Protein AF-A0A378FYF8-F1 (afdb_monomer)

Sequence (206 aa):
MVNDNDLRNDLAWLSDRGVIHLSLSTWPLSQEEIARALKKAKPSYSSEQVVLARINQRLSALKADFRVTGYTSTDQPGTPQGFGQTQPADNSLGLAFNNSGEWWDVHLQGNVEGGDGSATARASTLTAPTCGEFWNQWLSFGQVPQWWGPGYEGSLIRGDAMRPMTGFLMQRAEQAAPETWWLRWVGHAVPDLRQPNESVHRCATY

Mean predicted aligned error: 10.77 Å

Structure (mmCIF, N/CA/C/O backbone):
data_AF-A0A378FYF8-F1
#
_entry.id   AF-A0A378FYF8-F1
#
loop_
_atom_site.group_PDB
_atom_site.id
_atom_site.type_symbol
_atom_site.label_atom_id
_atom_site.label_alt_id
_atom_site.label_comp_id
_atom_site.label_asym_id
_atom_site.label_entity_id
_atom_site.label_seq_id
_atom_site.pdbx_PDB_ins_code
_atom_site.Cartn_x
_atom_site.Cartn_y
_atom_site.Cartn_z
_atom_site.occupancy
_atom_site.B_iso_or_equiv
_atom_site.auth_seq_id
_atom_site.auth_comp_id
_atom_site.auth_asym_id
_atom_site.auth_atom_id
_atom_site.pdbx_PDB_model_num
ATOM 1 N N . MET A 1 1 ? -1.912 2.457 1.574 1.00 63.69 1 MET A N 1
ATOM 2 C CA . MET A 1 1 ? -1.015 1.620 0.803 1.00 63.69 1 MET A CA 1
ATOM 3 C C . MET A 1 1 ? -1.559 1.375 -0.586 1.00 63.69 1 MET A C 1
ATOM 5 O O . MET A 1 1 ? -2.763 1.158 -0.725 1.00 63.69 1 MET A O 1
ATOM 9 N N . VAL A 1 2 ? -0.678 1.468 -1.575 1.00 73.56 2 VAL A N 1
ATOM 10 C CA . VAL A 1 2 ? -0.831 1.054 -2.961 1.00 73.56 2 VAL A CA 1
ATOM 11 C C . VAL A 1 2 ? -0.949 -0.465 -3.035 1.00 73.56 2 VAL A C 1
ATOM 13 O O . VAL A 1 2 ? -0.923 -1.180 -2.028 1.00 73.56 2 VAL A O 1
ATOM 16 N N . ASN A 1 3 ? -1.138 -0.950 -4.251 1.00 77.44 3 ASN A N 1
ATOM 17 C CA . ASN A 1 3 ? -1.489 -2.328 -4.514 1.00 77.44 3 ASN A CA 1
ATOM 18 C C . ASN A 1 3 ? -0.316 -3.279 -4.221 1.00 77.44 3 ASN A C 1
ATOM 20 O O . ASN A 1 3 ? 0.588 -3.430 -5.036 1.00 77.44 3 ASN A O 1
ATOM 24 N N . ASP A 1 4 ? -0.349 -3.949 -3.066 1.00 81.81 4 ASP A N 1
ATOM 25 C CA . ASP A 1 4 ? 0.586 -5.021 -2.703 1.00 81.81 4 ASP A CA 1
ATOM 26 C C . ASP A 1 4 ? -0.171 -6.351 -2.594 1.00 81.81 4 ASP A C 1
ATOM 28 O O . ASP A 1 4 ? -1.075 -6.513 -1.768 1.00 81.81 4 ASP A O 1
ATOM 32 N N . ASN A 1 5 ? 0.174 -7.297 -3.468 1.00 85.25 5 ASN A N 1
ATOM 33 C CA . ASN A 1 5 ? -0.516 -8.580 -3.575 1.00 85.25 5 ASN A CA 1
ATOM 34 C C . ASN A 1 5 ? -0.387 -9.430 -2.304 1.00 85.25 5 ASN A C 1
ATOM 36 O O . ASN A 1 5 ? -1.374 -10.005 -1.849 1.00 85.25 5 ASN A O 1
ATOM 40 N N . ASP A 1 6 ? 0.809 -9.489 -1.716 1.00 86.12 6 ASP A N 1
ATOM 41 C CA . ASP A 1 6 ? 1.067 -10.295 -0.519 1.00 86.12 6 ASP A CA 1
ATOM 42 C C . ASP A 1 6 ? 0.252 -9.765 0.665 1.00 86.12 6 ASP A C 1
ATOM 44 O O . ASP A 1 6 ? -0.478 -10.517 1.314 1.00 86.12 6 ASP A O 1
ATOM 48 N N . LEU A 1 7 ? 0.295 -8.446 0.882 1.00 86.12 7 LEU A N 1
ATOM 49 C CA . LEU A 1 7 ? -0.476 -7.773 1.920 1.00 86.12 7 LEU A CA 1
ATOM 50 C C . LEU A 1 7 ? -1.982 -7.971 1.718 1.00 86.12 7 LEU A C 1
ATOM 52 O O . LEU A 1 7 ? -2.695 -8.259 2.680 1.00 86.12 7 LEU A O 1
ATOM 56 N N . ARG A 1 8 ? -2.480 -7.836 0.482 1.00 85.56 8 ARG A N 1
ATOM 57 C CA . ARG A 1 8 ? -3.899 -8.052 0.174 1.00 85.56 8 ARG A CA 1
ATOM 58 C C . ARG A 1 8 ? -4.331 -9.478 0.502 1.00 85.56 8 ARG A C 1
ATOM 60 O O . ARG A 1 8 ? -5.388 -9.647 1.104 1.00 85.56 8 ARG A O 1
ATOM 67 N N . ASN A 1 9 ? -3.536 -10.476 0.125 1.00 87.81 9 ASN A N 1
ATOM 68 C CA . ASN A 1 9 ? -3.858 -11.883 0.351 1.00 87.81 9 ASN A CA 1
ATOM 69 C C . ASN A 1 9 ? -3.849 -12.237 1.842 1.00 87.81 9 ASN A C 1
ATOM 71 O O . ASN A 1 9 ? -4.779 -12.887 2.317 1.00 87.81 9 ASN A O 1
ATOM 75 N N . ASP A 1 10 ? -2.857 -11.761 2.598 1.00 88.44 10 ASP A N 1
ATOM 76 C CA . ASP A 1 10 ? -2.794 -11.979 4.047 1.00 88.44 10 ASP A CA 1
ATOM 77 C C . ASP A 1 10 ? -3.967 -11.291 4.777 1.00 88.44 10 ASP A C 1
ATOM 79 O O . ASP A 1 10 ? -4.582 -11.877 5.674 1.00 88.44 10 ASP A O 1
ATOM 83 N N . LEU A 1 11 ? -4.330 -10.064 4.375 1.00 86.44 11 LEU A N 1
ATOM 84 C CA . LEU A 1 11 ? -5.494 -9.360 4.924 1.00 86.44 11 LEU A CA 1
ATOM 85 C C . LEU A 1 11 ? -6.809 -10.058 4.558 1.00 86.44 11 LEU A C 1
ATOM 87 O O . LEU A 1 11 ? -7.689 -10.169 5.411 1.00 86.44 11 LEU A O 1
ATOM 91 N N . ALA A 1 12 ? -6.951 -10.539 3.320 1.00 86.56 12 ALA A N 1
ATOM 92 C CA . ALA A 1 12 ? -8.137 -11.270 2.879 1.00 86.56 12 ALA A CA 1
ATOM 93 C C . ALA A 1 12 ? -8.306 -12.559 3.677 1.00 86.56 12 ALA A C 1
ATOM 95 O O . ALA A 1 12 ? -9.380 -12.817 4.208 1.00 86.56 12 ALA A O 1
ATOM 96 N N . TRP A 1 13 ? -7.216 -13.298 3.879 1.00 88.44 13 TRP A N 1
ATOM 97 C CA . TRP A 1 13 ? -7.220 -14.523 4.667 1.00 88.44 13 TRP A CA 1
ATOM 98 C C . TRP A 1 13 ? -7.665 -14.298 6.120 1.00 88.44 13 TRP A C 1
ATOM 100 O O . TRP A 1 13 ? -8.410 -15.110 6.672 1.00 88.44 13 TRP A O 1
ATOM 110 N N . LEU A 1 14 ? -7.249 -13.190 6.749 1.00 85.94 14 LEU A N 1
ATOM 111 C CA . LEU A 1 14 ? -7.715 -12.826 8.093 1.00 85.94 14 LEU A CA 1
ATOM 112 C C . LEU A 1 14 ? -9.171 -12.339 8.104 1.00 85.94 14 LEU A C 1
ATOM 114 O O . LEU A 1 14 ? -9.894 -12.613 9.065 1.00 85.94 14 LEU A O 1
ATOM 118 N N . SER A 1 15 ? -9.593 -11.617 7.064 1.00 85.56 15 SER A N 1
ATOM 119 C CA . SER A 1 15 ? -10.957 -11.091 6.934 1.00 85.56 15 SER A CA 1
ATOM 120 C C . SER A 1 15 ? -11.973 -12.217 6.731 1.00 85.56 15 SER A C 1
ATOM 122 O O . SER A 1 15 ? -12.970 -12.291 7.448 1.00 85.56 15 SER A O 1
ATOM 124 N N . ASP A 1 16 ? -11.666 -13.172 5.849 1.00 85.06 16 ASP A N 1
ATOM 125 C CA . ASP A 1 16 ? -12.518 -14.327 5.539 1.00 85.06 16 ASP A CA 1
ATOM 126 C C . ASP A 1 16 ? -12.712 -15.255 6.747 1.00 85.06 16 ASP A C 1
ATOM 128 O O . ASP A 1 16 ? -13.741 -15.917 6.885 1.00 85.06 16 ASP A O 1
ATOM 132 N N . ARG A 1 17 ? -11.739 -15.282 7.664 1.00 82.19 17 ARG A N 1
ATOM 133 C CA . ARG A 1 17 ? -11.817 -16.023 8.933 1.00 82.19 17 ARG A CA 1
ATOM 134 C C . ARG A 1 17 ? -12.522 -15.257 10.052 1.00 82.19 17 ARG A C 1
ATOM 136 O O . ARG A 1 17 ? -12.667 -15.790 11.150 1.00 82.19 17 ARG A O 1
ATOM 143 N N . GLY A 1 18 ? -12.937 -14.016 9.803 1.00 80.69 18 GLY A N 1
ATOM 144 C CA . GLY A 1 18 ? -13.568 -13.152 10.800 1.00 80.69 18 GLY A CA 1
ATOM 145 C C . GLY A 1 18 ? -12.619 -12.684 11.905 1.00 80.69 18 GLY A C 1
ATOM 146 O O . GLY A 1 18 ? -13.079 -12.217 12.945 1.00 80.69 18 GLY A O 1
ATOM 147 N N . VAL A 1 19 ? -11.301 -12.805 11.705 1.00 80.00 19 VAL A N 1
ATOM 148 C CA . VAL A 1 19 ? -10.295 -12.325 12.667 1.00 80.00 19 VAL A CA 1
ATOM 149 C C . VAL A 1 19 ? -10.215 -10.801 12.622 1.00 80.00 19 VAL A C 1
ATOM 151 O O . VAL A 1 19 ? -10.029 -10.165 13.659 1.00 80.00 19 VAL A O 1
ATOM 154 N N . ILE A 1 20 ? -10.384 -10.217 11.433 1.00 80.94 20 ILE A N 1
ATOM 155 C CA . ILE A 1 20 ? -10.474 -8.772 11.211 1.00 80.94 20 ILE A CA 1
ATOM 156 C C . ILE A 1 20 ? -11.714 -8.439 10.378 1.00 80.94 20 ILE A C 1
ATOM 158 O O . ILE A 1 20 ? -12.199 -9.266 9.615 1.00 80.94 20 ILE A O 1
ATOM 162 N N . HIS A 1 21 ? -12.206 -7.206 10.490 1.00 76.50 21 HIS A N 1
ATOM 163 C CA . HIS A 1 21 ? -13.260 -6.682 9.623 1.00 76.50 21 HIS A CA 1
ATOM 164 C C . HIS A 1 21 ? -12.701 -5.499 8.842 1.00 76.50 21 HIS A C 1
ATOM 166 O O . HIS A 1 21 ? -12.532 -4.418 9.403 1.00 76.50 21 HIS A O 1
ATOM 172 N N . LEU A 1 22 ? -12.376 -5.724 7.569 1.00 76.69 22 LEU A N 1
ATOM 173 C CA . LEU A 1 22 ? -11.774 -4.724 6.692 1.00 76.69 22 LEU A CA 1
ATOM 174 C C . LEU A 1 22 ? -12.299 -4.890 5.263 1.00 76.69 22 LEU A C 1
ATOM 176 O O . LEU A 1 22 ? -12.347 -6.005 4.741 1.00 76.69 22 LEU A O 1
ATOM 180 N N . SER A 1 23 ? -12.666 -3.784 4.616 1.00 72.75 23 SER A N 1
ATOM 181 C CA . SER A 1 23 ? -13.054 -3.800 3.203 1.00 72.75 23 SER A CA 1
ATOM 182 C C . SER A 1 23 ? -11.813 -3.802 2.310 1.00 72.75 23 SER A C 1
ATOM 184 O O . SER A 1 23 ? -11.058 -2.837 2.303 1.00 72.75 23 SER A O 1
ATOM 186 N N . LEU A 1 24 ? -11.605 -4.874 1.542 1.00 78.06 24 LEU A N 1
ATOM 187 C CA . LEU A 1 24 ? -10.455 -5.039 0.634 1.00 78.06 24 LEU A CA 1
ATOM 188 C C . LEU A 1 24 ? -10.800 -4.792 -0.840 1.00 78.06 24 LEU A C 1
ATOM 190 O O . LEU A 1 24 ? -9.982 -5.043 -1.726 1.00 78.06 24 LEU A O 1
ATOM 194 N N . SER A 1 25 ? -12.017 -4.318 -1.111 1.00 74.19 25 SER A N 1
ATOM 195 C CA . SER A 1 25 ? -12.519 -4.070 -2.465 1.00 74.19 25 SER A CA 1
ATOM 196 C C . SER A 1 25 ? -12.086 -2.723 -3.045 1.00 74.19 25 SER A C 1
ATOM 198 O O . SER A 1 25 ? -12.313 -2.479 -4.228 1.00 74.19 25 SER A O 1
ATOM 200 N N . THR A 1 26 ? -11.512 -1.838 -2.227 1.00 72.25 26 THR A N 1
ATOM 201 C CA . THR A 1 26 ? -11.174 -0.469 -2.625 1.00 72.25 26 THR A CA 1
ATOM 202 C C . THR A 1 26 ? -9.747 -0.148 -2.208 1.00 72.25 26 THR A C 1
ATOM 204 O O . THR A 1 26 ? -9.468 0.021 -1.024 1.00 72.25 26 THR A O 1
ATOM 207 N N . TRP A 1 27 ? -8.862 -0.027 -3.193 1.00 78.50 27 TRP A N 1
ATOM 208 C CA . TRP A 1 27 ? -7.489 0.436 -3.012 1.00 78.50 27 TRP A CA 1
ATOM 209 C C . TRP A 1 27 ? -7.305 1.820 -3.648 1.00 78.50 27 TRP A C 1
ATOM 211 O O . TRP A 1 27 ? -7.966 2.124 -4.652 1.00 78.50 27 TRP A O 1
ATOM 221 N N . PRO A 1 28 ? -6.423 2.669 -3.099 1.00 70.69 28 PRO A N 1
ATOM 222 C CA . PRO A 1 28 ? -5.473 2.392 -2.020 1.00 70.69 28 PRO A CA 1
ATOM 223 C C . PRO A 1 28 ? -6.135 2.437 -0.632 1.00 70.69 28 PRO A C 1
ATOM 225 O O . PRO A 1 28 ? -7.112 3.158 -0.420 1.00 70.69 28 PRO A O 1
ATOM 228 N N . LEU A 1 29 ? -5.624 1.628 0.299 1.00 75.62 29 LEU A N 1
ATOM 229 C CA . LEU A 1 29 ? -6.236 1.420 1.616 1.00 75.62 29 LEU A CA 1
ATOM 230 C C . L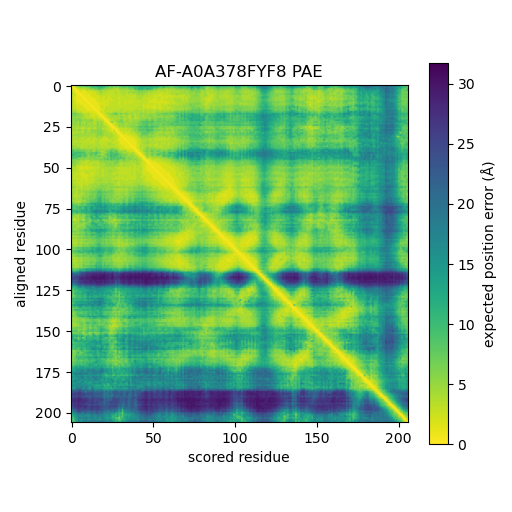EU A 1 29 ? -5.463 2.156 2.722 1.00 75.62 29 LEU A C 1
ATOM 232 O O . LEU A 1 29 ? -4.235 2.074 2.764 1.00 75.62 29 LEU A O 1
ATOM 236 N N . SER A 1 30 ? -6.145 2.893 3.607 1.00 72.19 30 SER A N 1
ATOM 237 C CA . SER A 1 30 ? -5.471 3.690 4.642 1.00 72.19 30 SER A CA 1
ATOM 238 C C . SER A 1 30 ? -4.780 2.809 5.683 1.00 72.19 30 SER A C 1
ATOM 240 O O . SER A 1 30 ? -5.221 1.710 6.030 1.00 72.19 30 SER A O 1
ATOM 242 N N . GLN A 1 31 ? -3.641 3.288 6.169 1.00 71.25 31 GLN A N 1
ATOM 243 C CA . GLN A 1 31 ? -2.792 2.530 7.076 1.00 71.25 31 GLN A CA 1
ATOM 244 C C . GLN A 1 31 ? -3.449 2.340 8.447 1.00 71.25 31 GLN A C 1
ATOM 246 O O . GLN A 1 31 ? -3.315 1.294 9.080 1.00 71.25 31 GLN A O 1
ATOM 251 N N . GLU A 1 32 ? -4.147 3.362 8.918 1.00 68.06 32 GLU A N 1
ATOM 252 C CA . GLU A 1 32 ? -4.809 3.384 10.213 1.00 68.06 32 GLU A CA 1
ATOM 253 C C . GLU A 1 32 ? -5.987 2.432 10.220 1.00 68.06 32 GLU A C 1
ATOM 255 O O . GLU A 1 32 ? -6.233 1.818 11.250 1.00 68.06 32 GLU A O 1
ATOM 260 N N . GLU A 1 33 ? -6.667 2.246 9.088 1.00 72.44 33 GLU A N 1
ATOM 261 C CA . GLU A 1 33 ? -7.731 1.256 8.985 1.00 72.44 33 GLU A CA 1
ATOM 262 C C . GLU A 1 33 ? -7.160 -0.163 9.133 1.00 72.44 33 GLU A C 1
ATOM 264 O O . GLU A 1 33 ? -7.700 -0.967 9.893 1.00 72.44 33 GLU A O 1
ATOM 269 N N . ILE A 1 34 ? -5.989 -0.442 8.541 1.00 78.94 34 ILE A N 1
ATOM 270 C CA . ILE A 1 34 ? -5.266 -1.706 8.768 1.00 78.94 34 ILE A CA 1
ATOM 271 C C . ILE A 1 34 ? -4.852 -1.821 10.232 1.00 78.94 34 ILE A C 1
ATOM 273 O O . ILE A 1 34 ? -5.148 -2.819 10.878 1.00 78.94 34 ILE A O 1
ATOM 277 N N . ALA A 1 35 ? -4.203 -0.802 10.797 1.00 77.75 35 ALA A N 1
ATOM 278 C CA . ALA A 1 35 ? -3.742 -0.835 12.184 1.00 77.75 35 ALA A CA 1
ATOM 279 C C . ALA A 1 35 ? -4.906 -0.979 13.182 1.00 77.75 35 ALA A C 1
ATOM 281 O O . ALA A 1 35 ? -4.789 -1.695 14.174 1.00 77.75 35 ALA A O 1
ATOM 282 N N . ARG A 1 36 ? -6.045 -0.336 12.913 1.00 76.62 36 ARG A N 1
ATOM 283 C CA . ARG A 1 36 ? -7.291 -0.425 13.684 1.00 76.62 36 ARG A CA 1
ATOM 284 C C . ARG A 1 36 ? -7.874 -1.829 13.610 1.00 76.62 36 ARG A C 1
ATOM 286 O O . ARG A 1 36 ? -8.224 -2.386 14.651 1.00 76.62 36 ARG A O 1
ATOM 293 N N . ALA A 1 37 ? -7.949 -2.403 12.412 1.00 78.94 37 ALA A N 1
ATOM 294 C CA . ALA A 1 37 ? -8.418 -3.766 12.200 1.00 78.94 37 ALA A CA 1
ATOM 295 C C . ALA A 1 37 ? -7.503 -4.786 12.902 1.00 78.94 37 ALA A C 1
ATOM 297 O O . ALA A 1 37 ? -7.993 -5.646 13.631 1.00 78.94 37 ALA A O 1
ATOM 298 N N . LEU A 1 38 ? -6.180 -4.626 12.785 1.00 81.00 38 LEU A N 1
ATOM 299 C CA . LEU A 1 38 ? -5.182 -5.473 13.446 1.00 81.00 38 LEU A CA 1
ATOM 300 C C . LEU A 1 38 ? -5.218 -5.346 14.977 1.00 81.00 38 LEU A C 1
ATOM 302 O O . LEU A 1 38 ? -5.100 -6.351 15.667 1.00 81.00 38 LEU A O 1
ATOM 306 N N . LYS A 1 39 ? -5.429 -4.146 15.535 1.00 80.62 39 LYS A N 1
ATOM 307 C CA . LYS A 1 39 ? -5.575 -3.949 16.994 1.00 80.62 39 LYS A CA 1
ATOM 308 C C . LYS A 1 39 ? -6.816 -4.640 17.562 1.00 80.62 39 LYS A C 1
ATOM 310 O O . LYS A 1 39 ? -6.814 -5.040 18.722 1.00 80.62 39 LYS A O 1
ATOM 315 N N . LYS A 1 40 ? -7.884 -4.752 16.767 1.00 77.62 40 LYS A N 1
ATOM 316 C CA . LYS A 1 40 ? -9.125 -5.444 17.148 1.00 77.62 40 LYS A CA 1
ATOM 317 C C . LYS A 1 40 ? -9.082 -6.948 16.855 1.00 77.62 40 LYS A C 1
ATOM 319 O O . LYS A 1 40 ? -10.026 -7.645 17.228 1.00 77.62 40 LYS A O 1
ATOM 324 N N . ALA A 1 41 ? -8.013 -7.439 16.227 1.00 76.38 41 ALA A N 1
ATOM 325 C CA . ALA A 1 41 ? -7.857 -8.844 15.895 1.00 76.38 41 ALA A CA 1
ATOM 326 C C . ALA A 1 41 ? -7.810 -9.708 17.160 1.00 76.38 41 ALA A C 1
ATOM 328 O O . ALA A 1 41 ? -7.056 -9.432 18.095 1.00 76.38 41 ALA A O 1
ATOM 329 N N . LYS A 1 42 ? -8.599 -10.785 17.176 1.00 75.81 42 LYS A N 1
ATOM 330 C CA . LYS A 1 42 ? -8.596 -11.788 18.250 1.00 75.81 42 LYS A CA 1
ATOM 331 C C . LYS A 1 42 ? -8.092 -13.125 17.706 1.00 75.81 42 LYS A C 1
ATOM 333 O O . LYS A 1 42 ? -8.911 -13.986 17.385 1.00 75.81 42 LYS A O 1
ATOM 338 N N . PRO A 1 43 ? -6.766 -13.304 17.569 1.00 76.25 43 PRO A N 1
ATOM 339 C CA . PRO A 1 43 ? -6.219 -14.552 17.063 1.00 76.25 43 PRO A CA 1
ATOM 340 C C . PRO A 1 43 ? -6.479 -15.677 18.069 1.00 76.25 43 PRO A C 1
ATOM 342 O O . PRO A 1 43 ? -6.099 -15.584 19.236 1.00 76.25 43 PRO A O 1
ATOM 345 N N . SER A 1 44 ? -7.123 -16.740 17.603 1.00 79.06 44 SER A N 1
ATOM 346 C CA . SER A 1 44 ? -7.395 -17.957 18.372 1.00 79.06 44 SER A CA 1
ATOM 347 C C . SER A 1 44 ? -6.406 -19.076 18.032 1.00 79.06 44 SER A C 1
ATOM 349 O O . SER A 1 44 ? -6.170 -19.958 18.855 1.00 79.06 44 SER A O 1
ATOM 351 N N . TYR A 1 45 ? -5.787 -19.026 16.847 1.00 84.12 45 TYR A N 1
ATOM 352 C CA . TYR A 1 45 ? -4.867 -20.056 16.356 1.00 84.12 45 TYR A CA 1
ATOM 353 C C . TYR A 1 45 ? -3.451 -19.513 16.117 1.00 84.12 45 TYR A C 1
ATOM 355 O O . TYR A 1 45 ? -3.260 -18.363 15.723 1.00 84.12 45 TYR A O 1
ATOM 363 N N . SER A 1 46 ? -2.435 -20.372 16.262 1.00 84.19 46 SER A N 1
ATOM 364 C CA . SER A 1 46 ? -1.027 -20.024 15.985 1.00 84.19 46 SER A CA 1
ATOM 365 C C . SER A 1 46 ? -0.809 -19.538 14.547 1.00 84.19 46 SER A C 1
ATOM 367 O O . SER A 1 46 ? -0.051 -18.599 14.319 1.00 84.19 46 SER A O 1
ATOM 369 N N . SER A 1 47 ? -1.525 -20.124 13.581 1.00 83.88 47 SER A N 1
ATOM 370 C CA . SER A 1 47 ? -1.485 -19.696 12.175 1.00 83.88 47 SER A CA 1
ATOM 371 C C . SER A 1 47 ? -1.885 -18.227 11.975 1.00 83.88 47 SER A C 1
ATOM 373 O O . SER A 1 47 ? -1.278 -17.540 11.161 1.00 83.88 47 SER A O 1
ATOM 375 N N . GLU A 1 48 ? -2.836 -17.709 12.755 1.00 85.12 48 GLU A N 1
ATOM 376 C CA . GLU A 1 48 ? -3.294 -16.316 12.656 1.00 85.12 48 GLU A CA 1
ATOM 377 C C . GLU A 1 48 ? -2.252 -15.348 13.213 1.00 85.12 48 GLU A C 1
ATOM 379 O O . GLU A 1 48 ? -2.021 -14.289 12.636 1.00 85.12 48 GLU A O 1
ATOM 384 N N . GLN A 1 49 ? -1.559 -15.734 14.288 1.00 84.06 49 GLN A N 1
ATOM 385 C CA . GLN A 1 49 ? -0.466 -14.937 14.851 1.00 84.06 49 GLN A CA 1
ATOM 386 C C . GLN A 1 49 ? 0.699 -14.795 13.865 1.00 84.06 49 GLN A C 1
ATOM 388 O O . GLN A 1 49 ? 1.275 -13.715 13.747 1.00 84.06 49 GLN A O 1
ATOM 393 N N . VAL A 1 50 ? 1.013 -15.859 13.118 1.00 89.00 50 VAL A N 1
ATOM 394 C CA . VAL A 1 50 ? 2.048 -15.824 12.072 1.00 89.00 50 VAL A CA 1
ATOM 395 C C . VAL A 1 50 ? 1.663 -14.860 10.949 1.00 89.00 50 VAL A C 1
ATOM 397 O O . VAL A 1 50 ? 2.497 -14.062 10.524 1.00 89.00 50 VAL A O 1
ATOM 400 N N . VAL A 1 51 ? 0.406 -14.888 10.492 1.00 87.50 51 VAL A N 1
ATOM 401 C CA . VAL A 1 51 ? -0.077 -13.972 9.443 1.00 87.50 51 VAL A CA 1
ATOM 402 C C . VAL A 1 51 ? -0.084 -12.523 9.937 1.00 87.50 51 VAL A C 1
ATOM 404 O O . VAL A 1 51 ? 0.397 -11.636 9.238 1.00 87.50 51 VAL A O 1
ATOM 407 N N . LEU A 1 52 ? -0.522 -12.2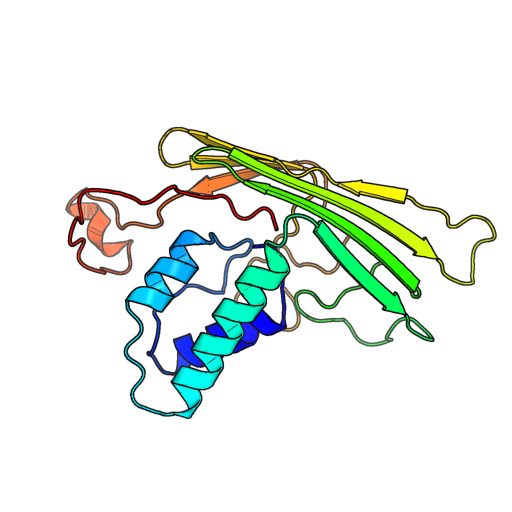68 11.174 1.00 85.69 52 LEU A N 1
ATOM 408 C CA . LEU A 1 52 ? -0.463 -10.932 11.783 1.00 85.69 52 LEU A CA 1
ATOM 409 C C . LEU A 1 52 ? 0.973 -10.393 11.865 1.00 85.69 52 LEU A C 1
ATOM 411 O O . LEU A 1 52 ? 1.224 -9.230 11.543 1.00 85.69 52 LEU A O 1
ATOM 415 N N . ALA A 1 53 ? 1.927 -11.233 12.275 1.00 86.75 53 ALA A N 1
ATOM 416 C CA . ALA A 1 53 ? 3.338 -10.860 12.325 1.00 86.75 53 ALA A CA 1
ATOM 417 C C . ALA A 1 53 ? 3.888 -10.541 10.926 1.00 86.75 53 ALA A C 1
ATOM 419 O O . ALA A 1 53 ? 4.577 -9.535 10.754 1.00 86.75 53 ALA A O 1
ATOM 420 N N . ARG A 1 54 ? 3.530 -11.350 9.920 1.00 87.75 54 ARG A N 1
ATOM 421 C CA . ARG A 1 54 ? 3.911 -11.134 8.519 1.00 87.75 54 ARG A CA 1
ATOM 422 C C . ARG A 1 54 ? 3.360 -9.819 7.975 1.00 87.75 54 ARG A C 1
ATOM 424 O O . ARG A 1 54 ? 4.116 -9.070 7.362 1.00 87.75 54 ARG A O 1
ATOM 431 N N . ILE A 1 55 ? 2.094 -9.505 8.254 1.00 87.62 55 ILE A N 1
ATOM 432 C CA . ILE A 1 55 ? 1.487 -8.227 7.871 1.00 87.62 55 ILE A CA 1
ATOM 433 C C . ILE A 1 55 ? 2.282 -7.081 8.487 1.00 87.62 55 ILE A C 1
ATOM 435 O O . ILE A 1 55 ? 2.753 -6.220 7.756 1.00 87.62 55 ILE A O 1
ATOM 439 N N . ASN A 1 56 ? 2.516 -7.086 9.802 1.00 86.62 56 ASN A N 1
ATOM 440 C CA . ASN A 1 56 ? 3.285 -6.024 10.457 1.00 86.62 56 ASN A CA 1
ATOM 441 C C . ASN A 1 56 ? 4.697 -5.868 9.874 1.00 86.62 56 ASN A C 1
ATOM 443 O O . ASN A 1 56 ? 5.146 -4.747 9.641 1.00 86.62 56 ASN A O 1
ATOM 447 N N . GLN A 1 57 ? 5.382 -6.974 9.583 1.00 87.56 57 GLN A N 1
ATOM 448 C CA . GLN A 1 57 ? 6.694 -6.943 8.943 1.00 87.56 57 GLN A CA 1
ATOM 449 C C . GLN A 1 57 ? 6.625 -6.347 7.529 1.00 87.56 57 GLN A C 1
ATOM 451 O O . GLN A 1 57 ? 7.459 -5.512 7.175 1.00 87.56 57 GLN A O 1
ATOM 456 N N . ARG A 1 58 ? 5.624 -6.735 6.729 1.00 87.25 58 ARG A N 1
ATOM 457 C CA . ARG A 1 58 ? 5.418 -6.206 5.377 1.00 87.25 58 ARG A CA 1
ATOM 458 C C . ARG A 1 58 ? 5.087 -4.720 5.416 1.00 87.25 58 ARG A C 1
ATOM 460 O O . ARG A 1 58 ? 5.691 -3.959 4.674 1.00 87.25 58 ARG A O 1
ATOM 467 N N . LEU A 1 59 ? 4.216 -4.295 6.329 1.00 83.88 59 LEU A N 1
ATOM 468 C CA . LEU A 1 59 ? 3.891 -2.889 6.572 1.00 83.88 59 LEU A CA 1
ATOM 469 C C . LEU A 1 59 ? 5.145 -2.068 6.880 1.00 83.88 59 LEU A C 1
ATOM 471 O O . LEU A 1 59 ? 5.323 -0.997 6.311 1.00 83.88 59 LEU A O 1
ATOM 475 N N . SER A 1 60 ? 6.024 -2.567 7.750 1.00 84.88 60 SER A N 1
ATOM 476 C CA . SER A 1 60 ? 7.289 -1.890 8.051 1.00 84.88 60 SER A CA 1
ATOM 477 C C . SER A 1 60 ? 8.222 -1.831 6.840 1.00 84.88 60 SER A C 1
ATOM 479 O O . SER A 1 60 ? 8.871 -0.812 6.632 1.00 84.88 60 SER A O 1
ATOM 481 N N . ALA A 1 61 ? 8.266 -2.879 6.012 1.00 86.06 61 ALA A N 1
ATOM 482 C CA . ALA A 1 61 ? 9.066 -2.886 4.786 1.00 86.06 61 ALA A CA 1
ATOM 483 C C . ALA A 1 61 ? 8.527 -1.919 3.717 1.00 86.06 61 ALA A C 1
ATOM 485 O O . ALA A 1 61 ? 9.308 -1.256 3.038 1.00 86.06 61 ALA A O 1
ATOM 486 N N . LEU A 1 62 ? 7.200 -1.813 3.580 1.00 82.50 62 LEU A N 1
ATOM 487 C CA . LEU A 1 62 ? 6.550 -0.879 2.656 1.00 82.50 62 LEU A CA 1
ATOM 488 C C . LEU A 1 62 ? 6.784 0.584 3.068 1.00 82.50 62 LEU A C 1
ATOM 490 O O . LEU A 1 62 ? 6.937 1.436 2.199 1.00 82.50 62 LEU A O 1
ATOM 494 N N . LYS A 1 63 ? 6.866 0.852 4.378 1.00 78.38 63 LYS A N 1
ATOM 495 C CA . LYS A 1 63 ? 7.066 2.189 4.963 1.00 78.38 63 LYS A CA 1
ATOM 496 C C . LYS A 1 63 ? 8.512 2.596 5.194 1.00 78.38 63 LYS A C 1
ATOM 498 O O . LYS A 1 63 ? 8.737 3.684 5.711 1.00 78.38 63 LYS A O 1
ATOM 503 N N . ALA A 1 64 ? 9.478 1.730 4.911 1.00 85.56 64 ALA A N 1
ATOM 504 C CA . ALA A 1 64 ? 10.874 2.069 5.141 1.00 85.56 64 ALA A CA 1
ATOM 505 C C . ALA A 1 64 ? 11.199 3.412 4.463 1.00 85.56 64 ALA A C 1
ATOM 507 O O . ALA A 1 64 ? 10.810 3.609 3.311 1.00 85.56 64 ALA A O 1
ATOM 508 N N . ASP A 1 65 ? 11.895 4.315 5.165 1.00 85.81 65 ASP A N 1
ATOM 509 C CA . ASP A 1 65 ? 12.230 5.661 4.660 1.00 85.81 65 ASP A CA 1
ATOM 510 C C . ASP A 1 65 ? 12.912 5.605 3.289 1.00 85.81 65 ASP A C 1
ATOM 512 O O . ASP A 1 65 ? 12.762 6.496 2.456 1.00 85.8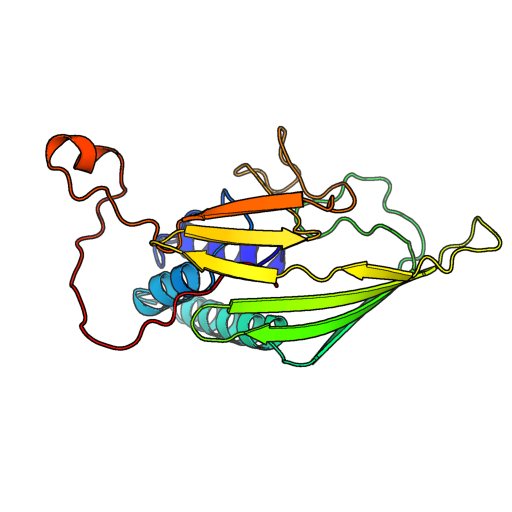1 65 ASP A O 1
ATOM 516 N N . PHE A 1 66 ? 13.643 4.517 3.051 1.00 87.69 66 PHE A N 1
ATOM 517 C CA . PHE A 1 66 ? 14.225 4.175 1.772 1.00 87.69 66 PHE A CA 1
ATOM 518 C C . PHE A 1 66 ? 13.920 2.722 1.420 1.00 87.69 66 PHE A C 1
ATOM 520 O O . PHE A 1 66 ? 14.128 1.810 2.225 1.00 87.69 66 PHE A O 1
ATOM 527 N N . ARG A 1 67 ? 13.471 2.500 0.187 1.00 88.75 67 ARG A N 1
ATOM 528 C CA . ARG A 1 67 ? 13.145 1.183 -0.349 1.00 88.75 67 ARG A CA 1
ATOM 529 C C . ARG A 1 67 ? 13.710 1.030 -1.752 1.00 88.75 67 ARG A C 1
ATOM 531 O O . ARG A 1 67 ? 13.556 1.897 -2.605 1.00 88.75 67 ARG A O 1
ATOM 538 N N . VAL A 1 68 ? 14.310 -0.128 -2.000 1.00 88.12 68 VAL A N 1
ATOM 539 C CA . VAL A 1 68 ? 14.768 -0.539 -3.328 1.00 88.12 68 VAL A CA 1
ATOM 540 C C . VAL A 1 68 ? 13.904 -1.701 -3.790 1.00 88.12 68 VAL A C 1
ATOM 542 O O . VAL A 1 68 ? 13.662 -2.646 -3.041 1.00 88.12 68 VAL A O 1
ATOM 545 N N . THR A 1 69 ? 13.428 -1.621 -5.022 1.00 86.62 69 THR A N 1
ATOM 546 C CA . THR A 1 69 ? 12.642 -2.664 -5.682 1.00 86.62 69 THR A CA 1
ATOM 547 C C . THR A 1 69 ? 13.301 -3.006 -7.003 1.00 86.62 69 THR A C 1
ATOM 549 O O . THR A 1 69 ? 13.812 -2.125 -7.687 1.00 86.62 69 THR A O 1
ATOM 552 N N . GLY A 1 70 ? 13.325 -4.286 -7.347 1.00 87.31 70 GLY A N 1
ATOM 553 C CA . GLY A 1 70 ? 13.881 -4.760 -8.604 1.00 87.31 70 GLY A CA 1
ATOM 554 C C . GLY A 1 70 ? 13.010 -5.870 -9.154 1.00 87.31 70 GLY A C 1
ATOM 555 O O . GLY A 1 70 ? 12.564 -6.737 -8.402 1.00 87.31 70 GLY A O 1
ATOM 556 N N . TYR A 1 71 ? 12.773 -5.828 -10.454 1.00 84.56 71 TYR A N 1
ATOM 557 C CA . TYR A 1 71 ? 12.089 -6.864 -11.201 1.00 84.56 71 TYR A CA 1
ATOM 558 C C . TYR A 1 71 ? 12.918 -7.205 -12.433 1.00 84.56 71 TYR A C 1
ATOM 560 O O . TYR A 1 71 ? 13.479 -6.326 -13.085 1.00 84.56 71 TYR A O 1
ATOM 568 N N . THR A 1 72 ? 13.011 -8.494 -12.727 1.00 84.19 72 THR A N 1
ATOM 569 C CA . THR A 1 72 ? 13.632 -9.003 -13.942 1.00 84.19 72 THR A CA 1
ATOM 570 C C . THR A 1 72 ? 12.825 -10.203 -14.401 1.00 84.19 72 THR A C 1
ATOM 572 O O . THR A 1 72 ? 12.469 -11.071 -13.601 1.00 84.19 72 THR A O 1
ATOM 575 N N . SER A 1 73 ? 12.508 -10.224 -15.683 1.00 80.25 73 SER A N 1
ATOM 576 C CA . SER A 1 73 ? 11.848 -11.320 -16.365 1.00 80.25 73 SER A CA 1
ATOM 577 C C . SER A 1 73 ? 12.557 -11.562 -17.686 1.00 80.25 73 SER A C 1
ATOM 579 O O . SER A 1 73 ? 13.168 -10.660 -18.258 1.00 80.25 73 SER A O 1
ATOM 581 N N . THR A 1 74 ? 12.487 -12.798 -18.169 1.00 80.44 74 THR A N 1
ATOM 582 C CA . THR A 1 74 ? 13.015 -13.155 -19.488 1.00 80.44 74 THR A CA 1
ATOM 583 C C . THR A 1 74 ? 12.123 -12.661 -20.621 1.00 80.44 74 THR A C 1
ATOM 585 O O . THR A 1 74 ? 12.626 -12.434 -21.712 1.00 80.44 74 THR A O 1
ATOM 588 N N . ASP A 1 75 ? 10.816 -12.551 -20.372 1.00 77.88 75 ASP A N 1
ATOM 589 C CA . ASP A 1 75 ? 9.818 -12.075 -21.331 1.00 77.88 75 ASP A CA 1
ATOM 590 C C . ASP A 1 75 ? 8.550 -11.623 -20.586 1.00 77.88 75 ASP A C 1
ATOM 592 O O . ASP A 1 75 ? 8.337 -11.979 -19.414 1.00 77.88 75 ASP A O 1
ATOM 596 N N . GLN A 1 76 ? 7.696 -10.867 -21.268 1.00 73.94 76 GLN A N 1
ATOM 597 C CA . GLN A 1 76 ? 6.429 -10.409 -20.726 1.00 73.94 76 GLN A CA 1
ATOM 598 C C . GLN A 1 76 ? 5.425 -11.580 -20.692 1.00 73.94 76 GLN A C 1
ATOM 600 O O . GLN A 1 76 ? 5.243 -12.277 -21.694 1.00 73.94 76 GLN A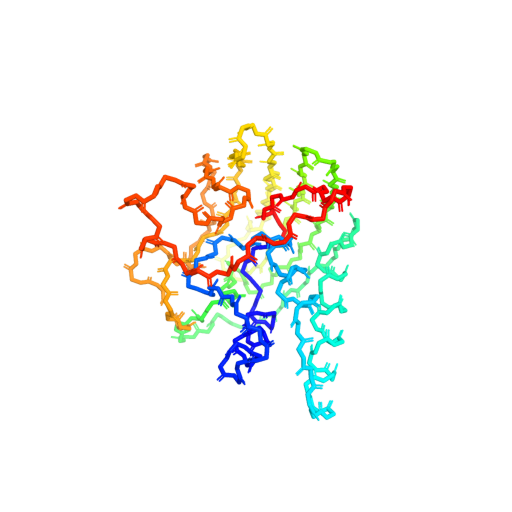 O 1
ATOM 605 N N . PRO A 1 77 ? 4.745 -11.841 -19.559 1.00 74.00 77 PRO A N 1
ATOM 606 C CA . PRO A 1 77 ? 3.802 -12.951 -19.474 1.00 74.00 77 PRO A CA 1
ATOM 607 C C . PRO A 1 77 ? 2.668 -12.829 -20.503 1.00 74.00 77 PRO A C 1
ATOM 609 O O . PRO A 1 77 ? 1.978 -11.814 -20.560 1.00 74.00 77 PRO A O 1
ATOM 612 N N . GLY A 1 78 ? 2.409 -13.896 -21.266 1.00 70.44 78 GLY A N 1
ATOM 613 C CA . GLY A 1 78 ? 1.302 -13.940 -22.234 1.00 70.44 78 GLY A CA 1
ATOM 614 C C . GLY A 1 78 ? -0.098 -13.990 -21.603 1.00 70.44 78 GLY A C 1
ATOM 615 O O . GLY A 1 78 ? -1.098 -13.851 -22.307 1.00 70.44 78 GLY A O 1
ATOM 616 N N . THR A 1 79 ? -0.191 -14.196 -20.286 1.00 80.56 79 THR A N 1
ATOM 617 C CA . THR A 1 79 ? -1.447 -14.161 -19.527 1.00 80.56 79 THR A CA 1
ATOM 618 C C . THR A 1 79 ? -1.621 -12.819 -18.813 1.00 80.56 79 THR A C 1
ATOM 620 O O . THR A 1 79 ? -0.645 -12.317 -18.240 1.00 80.56 79 THR A O 1
ATOM 623 N N . PRO A 1 80 ? -2.852 -12.271 -18.752 1.00 74.19 80 PRO A N 1
ATOM 624 C CA . PRO A 1 80 ? -3.149 -11.085 -17.954 1.00 74.19 80 PRO A CA 1
ATOM 625 C C . PRO A 1 80 ? -2.676 -11.259 -16.507 1.00 74.19 80 PRO A C 1
ATOM 627 O O . PRO A 1 80 ? -2.897 -12.307 -15.901 1.00 74.19 80 PRO A O 1
ATOM 630 N N . GLN A 1 81 ? -2.003 -10.242 -15.974 1.00 80.00 81 GLN A N 1
ATOM 631 C CA . GLN A 1 81 ? -1.506 -10.247 -14.601 1.00 80.00 81 GLN A CA 1
ATOM 632 C C . GLN A 1 81 ? -2.567 -9.711 -13.637 1.00 80.00 81 GLN A C 1
ATOM 634 O O . GLN A 1 81 ? -3.342 -8.818 -13.980 1.00 80.00 81 GLN A O 1
ATOM 639 N N . GLY A 1 82 ? -2.582 -10.265 -12.425 1.00 78.12 82 GLY A N 1
ATOM 640 C CA . GLY A 1 82 ? -3.514 -9.873 -11.373 1.00 78.12 82 GLY A CA 1
ATOM 641 C C . GLY A 1 82 ? -3.123 -8.586 -10.640 1.00 78.12 82 GLY A C 1
ATOM 642 O O . GLY A 1 82 ? -2.203 -7.854 -11.013 1.00 78.12 82 GLY A O 1
ATOM 643 N N . PHE A 1 83 ? -3.837 -8.325 -9.548 1.00 77.75 83 PHE A N 1
ATOM 644 C CA . PHE A 1 83 ? -3.627 -7.182 -8.658 1.00 77.75 83 PHE A CA 1
ATOM 645 C C . PHE A 1 83 ? -2.161 -7.001 -8.222 1.00 77.75 83 PHE A C 1
ATOM 647 O O . PHE A 1 83 ? -1.582 -7.915 -7.637 1.00 77.75 83 PHE A O 1
ATOM 654 N N . GLY A 1 84 ? -1.574 -5.819 -8.457 1.00 77.62 84 GLY A N 1
ATOM 655 C CA . GLY A 1 84 ? -0.212 -5.485 -8.017 1.00 77.62 84 GLY A CA 1
ATOM 656 C C . GLY A 1 84 ? 0.908 -6.290 -8.690 1.00 77.62 84 GLY A C 1
ATOM 657 O O . GLY A 1 84 ? 2.044 -6.250 -8.224 1.00 77.62 84 GLY A O 1
ATOM 658 N N . GLN A 1 85 ? 0.605 -7.053 -9.748 1.00 78.44 85 GLN A N 1
ATOM 659 C CA . GLN A 1 85 ? 1.568 -7.931 -10.433 1.00 78.44 85 GLN A CA 1
ATOM 660 C C . GLN A 1 85 ? 1.909 -7.464 -11.855 1.00 78.44 85 GLN A C 1
ATOM 662 O O . GLN A 1 85 ? 2.823 -8.001 -12.477 1.00 78.44 85 GLN A O 1
ATOM 667 N N . THR A 1 86 ? 1.202 -6.461 -12.383 1.00 76.75 86 THR A N 1
ATOM 668 C CA . THR A 1 86 ? 1.474 -5.944 -13.730 1.00 76.75 86 THR A CA 1
ATOM 669 C C . THR A 1 86 ? 2.748 -5.104 -13.719 1.00 76.75 86 THR A C 1
ATOM 671 O O . THR A 1 86 ? 2.807 -4.074 -13.051 1.00 76.75 86 THR A O 1
ATOM 674 N N . GLN A 1 87 ? 3.762 -5.530 -14.474 1.00 77.00 87 GLN A N 1
ATOM 675 C CA . GLN A 1 87 ? 5.021 -4.801 -14.623 1.00 77.00 87 GLN A CA 1
ATOM 676 C C . GLN A 1 87 ? 5.082 -4.091 -15.982 1.00 77.00 87 GLN A C 1
ATOM 678 O O . GLN A 1 87 ? 4.750 -4.698 -17.006 1.00 77.00 87 GLN A O 1
ATOM 683 N N . PRO A 1 88 ? 5.505 -2.814 -16.023 1.00 71.06 88 PRO A N 1
ATOM 684 C CA . PRO A 1 88 ? 5.539 -2.037 -17.258 1.00 71.06 88 PRO A CA 1
ATOM 685 C C . PRO A 1 88 ? 6.705 -2.406 -18.189 1.00 71.06 88 PRO A C 1
ATOM 687 O O . PRO A 1 88 ? 6.694 -1.968 -19.338 1.00 71.06 88 PRO A O 1
ATOM 690 N N . ALA A 1 89 ? 7.704 -3.153 -17.703 1.00 74.25 89 ALA A N 1
ATOM 691 C CA . ALA A 1 89 ? 8.906 -3.546 -18.438 1.00 74.25 89 ALA A CA 1
ATOM 692 C C . ALA A 1 89 ? 9.468 -4.885 -17.926 1.00 74.25 89 ALA A C 1
ATOM 694 O O . ALA A 1 89 ? 9.248 -5.238 -16.765 1.00 74.25 89 ALA A O 1
ATOM 695 N N . ASP A 1 90 ? 10.236 -5.582 -18.772 1.00 80.25 90 ASP A N 1
ATOM 696 C CA . ASP A 1 90 ? 10.857 -6.877 -18.443 1.00 80.25 90 ASP A CA 1
ATOM 697 C C . ASP A 1 90 ? 11.899 -6.745 -17.337 1.00 80.25 90 ASP A C 1
ATOM 699 O O . ASP A 1 90 ? 11.976 -7.587 -16.446 1.00 80.25 90 ASP A O 1
ATOM 703 N N . ASN A 1 91 ? 12.670 -5.655 -17.356 1.00 80.25 91 ASN A N 1
ATOM 704 C CA . ASN A 1 91 ? 13.564 -5.289 -16.270 1.00 80.25 91 ASN A CA 1
ATOM 705 C C . ASN A 1 91 ? 13.173 -3.920 -15.721 1.00 80.25 91 ASN A C 1
ATOM 707 O O . ASN A 1 91 ? 13.085 -2.937 -16.460 1.00 80.25 91 ASN A O 1
ATOM 711 N N . SER A 1 92 ? 12.975 -3.832 -14.410 1.00 81.38 92 SER A N 1
ATOM 712 C CA . SER A 1 92 ? 12.727 -2.568 -13.726 1.00 81.38 92 SER A CA 1
ATOM 713 C C . SER A 1 92 ? 13.526 -2.488 -12.430 1.00 81.38 92 SER A C 1
ATOM 715 O O . SER A 1 92 ? 13.692 -3.465 -11.701 1.00 81.38 92 SER A O 1
ATOM 717 N N . LEU A 1 93 ? 14.058 -1.305 -12.149 1.00 84.44 93 LEU A N 1
ATOM 718 C CA . LEU A 1 93 ? 14.726 -0.981 -10.900 1.00 84.44 93 LEU A CA 1
ATOM 719 C C . LEU A 1 93 ? 14.097 0.291 -10.343 1.00 84.44 93 LEU A C 1
ATOM 721 O O . LEU A 1 93 ? 14.225 1.361 -10.931 1.00 84.44 93 LEU A O 1
ATOM 725 N N . GLY A 1 94 ? 13.412 0.166 -9.215 1.00 85.75 94 GLY A N 1
ATOM 726 C CA . GLY A 1 94 ? 12.736 1.257 -8.530 1.00 85.75 94 GLY A CA 1
ATOM 727 C C . GLY A 1 94 ? 13.438 1.642 -7.238 1.00 85.75 94 GLY A C 1
ATOM 728 O O . GLY A 1 94 ? 13.766 0.781 -6.420 1.00 85.75 94 GLY A O 1
ATOM 729 N N . LEU A 1 95 ? 13.623 2.939 -7.028 1.00 88.25 95 LEU A N 1
ATOM 730 C CA . LEU A 1 95 ? 14.044 3.534 -5.767 1.00 88.25 95 LEU A CA 1
ATOM 731 C C . LEU A 1 95 ? 12.887 4.352 -5.217 1.00 88.25 95 LEU A C 1
ATOM 733 O O . LEU A 1 95 ? 12.393 5.242 -5.900 1.00 88.25 95 LEU A O 1
ATOM 737 N N . ALA A 1 96 ? 12.471 4.069 -3.992 1.00 86.94 96 ALA A N 1
ATOM 738 C CA . ALA A 1 96 ? 11.425 4.804 -3.308 1.00 86.94 96 ALA A CA 1
ATOM 739 C C . ALA A 1 96 ? 11.957 5.424 -2.016 1.00 86.94 96 ALA A C 1
ATOM 741 O O . ALA A 1 96 ? 12.686 4.787 -1.256 1.00 86.94 96 ALA A O 1
ATOM 742 N N . PHE A 1 97 ? 11.565 6.666 -1.774 1.00 87.88 97 PHE A N 1
ATOM 743 C CA . PHE A 1 97 ? 11.761 7.388 -0.533 1.00 87.88 97 PHE A CA 1
ATOM 744 C C . PHE A 1 97 ? 10.402 7.719 0.057 1.00 87.88 97 PHE A C 1
ATOM 746 O O . PHE A 1 97 ? 9.539 8.283 -0.618 1.00 87.88 97 PHE A O 1
ATOM 753 N N . ASN A 1 98 ? 10.229 7.372 1.321 1.00 84.94 98 ASN A N 1
ATOM 754 C CA . ASN A 1 98 ? 8.990 7.566 2.049 1.00 84.94 98 ASN A CA 1
ATOM 755 C C . ASN A 1 98 ? 9.205 8.600 3.137 1.00 84.94 98 ASN A C 1
ATOM 757 O O . ASN A 1 98 ? 10.196 8.550 3.865 1.00 84.94 98 ASN A O 1
ATOM 761 N N . ASN A 1 99 ? 8.267 9.529 3.268 1.00 82.62 99 ASN A N 1
ATOM 762 C CA . ASN A 1 99 ? 8.206 10.389 4.430 1.00 82.62 99 ASN A CA 1
ATOM 763 C C . ASN A 1 99 ? 6.750 10.698 4.778 1.00 82.62 99 ASN A C 1
ATOM 765 O O . ASN A 1 99 ? 6.017 11.247 3.960 1.00 82.62 99 ASN A O 1
ATOM 769 N N . SER A 1 100 ? 6.340 10.355 5.997 1.00 76.44 100 SER A N 1
ATOM 770 C CA . SER A 1 100 ? 5.012 10.676 6.529 1.00 76.44 100 SER A CA 1
ATOM 771 C C . SER A 1 100 ? 5.130 11.534 7.775 1.00 76.44 100 SER A C 1
ATOM 773 O O . SER A 1 100 ? 5.900 11.201 8.679 1.00 76.44 100 SER A O 1
ATOM 775 N N . GLY A 1 101 ? 4.281 12.550 7.872 1.00 71.38 101 GLY A N 1
ATOM 776 C CA . GLY A 1 101 ? 4.004 13.282 9.100 1.00 71.38 101 GLY A CA 1
ATOM 777 C C . GLY A 1 101 ? 2.604 13.007 9.646 1.00 71.38 101 GLY A C 1
ATOM 778 O O . GLY A 1 101 ? 1.955 12.022 9.298 1.00 71.38 101 GLY A O 1
ATOM 779 N N . GLU A 1 102 ? 2.147 13.900 10.527 1.00 70.38 102 GLU A N 1
ATOM 780 C CA . GLU A 1 102 ? 0.840 13.782 11.184 1.00 70.38 102 GLU A CA 1
ATOM 781 C C . GLU A 1 102 ? -0.348 14.067 10.258 1.00 70.38 102 GLU A C 1
ATOM 783 O O . GLU A 1 102 ? -1.389 13.437 10.367 1.00 70.38 102 GLU A O 1
ATOM 788 N N . TRP A 1 103 ? -0.176 15.011 9.340 1.00 69.44 103 TRP A N 1
ATOM 789 C CA . TRP A 1 103 ? -1.222 15.497 8.437 1.00 69.44 103 TRP A CA 1
ATOM 790 C C . TRP A 1 103 ? -0.796 15.426 6.969 1.00 69.44 103 TRP A C 1
ATOM 792 O O . TRP A 1 103 ? -1.518 15.891 6.087 1.00 69.44 103 TRP A O 1
ATOM 802 N N . TRP A 1 104 ? 0.394 14.884 6.702 1.00 76.56 104 TRP A N 1
ATOM 803 C CA . TRP A 1 104 ? 0.981 14.838 5.374 1.00 76.56 104 TRP A CA 1
ATOM 804 C C . TRP A 1 104 ? 1.662 13.508 5.110 1.00 76.56 104 TRP A C 1
ATOM 806 O O . TRP A 1 104 ? 2.189 12.861 6.015 1.00 76.56 104 TRP A O 1
ATOM 816 N N . ASP A 1 105 ? 1.670 13.124 3.845 1.00 78.88 105 ASP A N 1
ATOM 817 C CA . ASP A 1 105 ? 2.346 11.926 3.386 1.00 78.88 105 ASP A CA 1
ATOM 818 C C . ASP A 1 105 ? 3.001 12.194 2.026 1.00 78.88 105 ASP A C 1
ATOM 820 O O . ASP A 1 105 ? 2.362 12.754 1.139 1.00 78.88 105 ASP A O 1
ATOM 824 N N . VAL A 1 106 ? 4.282 11.862 1.874 1.00 81.56 106 VAL A N 1
ATOM 825 C CA . VAL A 1 106 ? 5.050 11.986 0.636 1.00 81.56 106 VAL A CA 1
ATOM 826 C C . VAL A 1 106 ? 5.703 10.645 0.323 1.00 81.56 106 VAL A C 1
ATOM 828 O O . VAL A 1 106 ? 6.550 10.146 1.065 1.00 81.56 106 VAL A O 1
ATOM 831 N N . HIS A 1 107 ? 5.366 10.106 -0.842 1.00 84.00 107 HIS A N 1
ATOM 832 C CA . HIS A 1 107 ? 6.048 8.970 -1.440 1.00 84.00 107 HIS A CA 1
ATOM 833 C C . HIS A 1 107 ? 6.741 9.445 -2.713 1.00 84.00 107 HIS A C 1
ATOM 835 O O . HIS A 1 107 ? 6.095 9.949 -3.625 1.00 84.00 107 HIS A O 1
ATOM 841 N N . LEU A 1 108 ? 8.062 9.322 -2.777 1.00 84.25 108 LEU A N 1
ATOM 842 C CA . LEU A 1 108 ? 8.856 9.665 -3.950 1.00 84.25 108 LEU A CA 1
ATOM 843 C C . LEU A 1 108 ? 9.437 8.381 -4.531 1.00 84.25 108 LEU A C 1
ATOM 845 O O . LEU A 1 108 ? 10.349 7.810 -3.948 1.00 84.25 108 LEU A O 1
ATOM 849 N N . GLN A 1 109 ? 8.963 7.950 -5.691 1.00 83.56 109 GLN A N 1
ATOM 850 C CA . GLN A 1 109 ? 9.451 6.758 -6.375 1.00 83.56 109 GLN A CA 1
ATOM 851 C C . GLN A 1 109 ? 10.040 7.121 -7.738 1.00 83.56 109 GLN A C 1
ATOM 853 O O . GLN A 1 109 ? 9.403 7.775 -8.557 1.00 83.56 109 GLN A O 1
ATOM 858 N N . GLY A 1 110 ? 11.273 6.689 -7.979 1.00 85.06 110 GLY A N 1
ATOM 859 C CA . GLY A 1 110 ? 11.962 6.767 -9.258 1.00 85.06 110 GLY A CA 1
ATOM 860 C C . GLY A 1 110 ? 12.204 5.369 -9.809 1.00 85.06 110 GLY A C 1
ATOM 861 O O . GLY A 1 110 ? 12.906 4.583 -9.180 1.00 85.06 110 GLY A O 1
ATOM 862 N N . ASN A 1 111 ? 11.664 5.068 -10.985 1.00 83.75 111 ASN A N 1
ATOM 863 C CA . ASN A 1 111 ? 11.836 3.782 -11.656 1.00 83.75 111 ASN A CA 1
ATOM 864 C C . ASN A 1 111 ? 12.707 3.939 -12.903 1.00 83.75 111 ASN A C 1
ATOM 866 O O . ASN A 1 111 ? 12.508 4.860 -13.694 1.00 83.75 111 ASN A O 1
ATOM 870 N N . VAL A 1 112 ? 13.657 3.024 -13.075 1.00 81.75 112 VAL A N 1
ATOM 871 C CA . VAL A 1 112 ? 14.478 2.851 -14.272 1.00 81.75 112 VAL A CA 1
ATOM 872 C C . VAL A 1 112 ? 14.059 1.543 -14.925 1.00 81.75 112 VAL A C 1
ATOM 874 O O . VAL A 1 112 ? 14.158 0.481 -14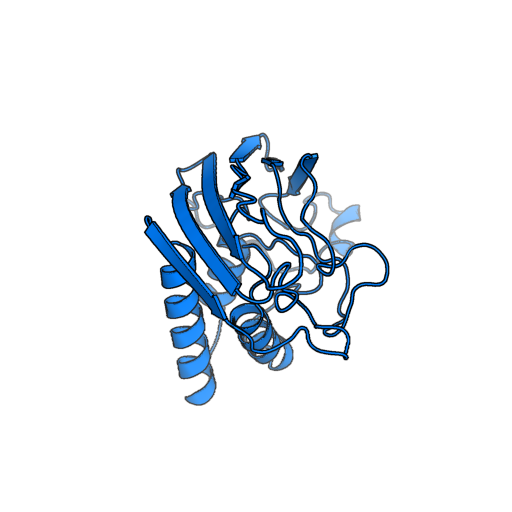.319 1.00 81.75 112 VAL A O 1
ATOM 877 N N . GLU A 1 113 ? 13.578 1.626 -16.155 1.00 80.69 113 GLU A N 1
ATOM 878 C CA . GLU A 1 113 ? 13.067 0.486 -16.919 1.00 80.69 113 GLU A CA 1
ATOM 879 C C . GLU A 1 113 ? 14.047 0.118 -18.042 1.00 80.69 113 GLU A C 1
ATOM 881 O O . GLU A 1 113 ? 14.700 1.002 -18.598 1.00 80.69 113 GLU A O 1
ATOM 886 N N . GLY A 1 114 ? 14.147 -1.169 -18.384 1.00 69.75 114 GLY A N 1
ATOM 887 C CA . GLY A 1 114 ? 14.948 -1.677 -19.498 1.00 69.75 114 GLY A CA 1
ATOM 888 C C . GLY A 1 114 ? 14.330 -2.931 -20.126 1.00 69.75 114 GLY A C 1
ATOM 889 O O . GLY A 1 114 ? 13.885 -3.829 -19.417 1.00 69.75 114 GLY A O 1
ATOM 890 N N . GLY A 1 115 ? 14.315 -3.002 -21.457 1.00 63.16 115 GLY A N 1
ATOM 891 C CA . GLY A 1 115 ? 13.778 -4.138 -22.213 1.00 63.16 115 GLY A CA 1
ATOM 892 C C . GLY A 1 115 ? 14.3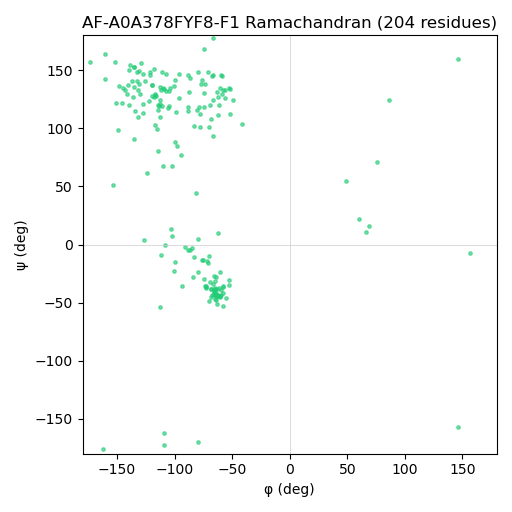13 -4.159 -23.645 1.00 63.16 115 GLY A C 1
ATOM 893 O O . GLY A 1 115 ? 14.519 -3.099 -24.247 1.00 63.16 115 GLY A O 1
ATOM 894 N N . ASP A 1 116 ? 14.578 -5.359 -24.165 1.00 53.56 116 ASP A N 1
ATOM 895 C CA . ASP A 1 116 ? 15.110 -5.564 -25.514 1.00 53.56 116 ASP A CA 1
ATOM 896 C C . ASP A 1 116 ? 13.992 -5.403 -26.551 1.00 53.56 116 ASP A C 1
ATOM 898 O O . ASP A 1 116 ? 13.057 -6.191 -26.636 1.00 53.56 116 ASP A O 1
ATOM 902 N N . GLY A 1 117 ? 14.097 -4.344 -27.354 1.00 50.16 117 GLY A N 1
ATOM 903 C CA . GLY A 1 117 ? 13.135 -4.031 -28.416 1.00 50.16 117 GLY A CA 1
ATOM 904 C C . GLY A 1 117 ? 13.102 -2.561 -28.833 1.00 50.16 117 GLY A C 1
ATOM 905 O O . GLY A 1 117 ? 12.467 -2.205 -29.823 1.00 50.16 117 GLY A O 1
ATOM 906 N N . SER A 1 118 ? 13.803 -1.670 -28.130 1.00 35.50 118 SER A N 1
ATOM 907 C CA . SER A 1 118 ? 13.986 -0.278 -28.552 1.00 35.50 118 SER A CA 1
ATOM 908 C C . SER A 1 118 ? 15.313 0.255 -28.022 1.00 35.50 118 SER A C 1
ATOM 910 O O . SER A 1 118 ? 15.534 0.287 -26.817 1.00 35.50 118 SER A O 1
ATOM 912 N N . ALA A 1 119 ? 16.189 0.707 -28.923 1.00 39.38 119 ALA A N 1
ATOM 913 C CA . ALA A 1 119 ? 17.572 1.124 -28.655 1.00 39.38 119 ALA A CA 1
ATOM 914 C C . ALA A 1 119 ? 17.745 2.339 -27.707 1.00 39.38 119 ALA A C 1
ATOM 916 O O . ALA A 1 119 ? 18.856 2.845 -27.553 1.00 39.38 119 ALA A O 1
ATOM 917 N N . THR A 1 120 ? 16.679 2.802 -27.046 1.00 45.28 120 THR A N 1
ATOM 918 C CA . THR A 1 120 ? 16.715 3.951 -26.133 1.00 45.28 120 THR A CA 1
ATOM 919 C C . THR A 1 120 ? 15.623 3.878 -25.055 1.00 45.28 120 THR A C 1
ATOM 921 O O . THR A 1 120 ? 14.880 4.833 -24.859 1.00 45.28 120 THR A O 1
ATOM 924 N N . ALA A 1 121 ? 15.484 2.773 -24.325 1.00 45.94 121 ALA A N 1
ATOM 925 C CA . ALA A 1 121 ? 14.584 2.738 -23.167 1.00 45.94 121 ALA A CA 1
ATOM 926 C C . ALA A 1 121 ? 15.359 3.041 -21.873 1.00 45.94 121 ALA A C 1
ATOM 928 O O . ALA A 1 121 ? 15.702 2.152 -21.111 1.00 45.94 121 ALA A O 1
ATOM 929 N N . ARG A 1 122 ? 15.671 4.321 -21.637 1.00 52.25 122 ARG A N 1
ATOM 930 C CA . ARG A 1 122 ? 15.905 4.853 -20.281 1.00 52.25 122 ARG A CA 1
ATOM 931 C C . ARG A 1 122 ? 14.731 5.764 -19.946 1.00 52.25 122 ARG A C 1
ATOM 933 O O . ARG A 1 122 ? 14.874 6.982 -19.897 1.00 52.25 122 ARG A O 1
ATOM 940 N N . ALA A 1 123 ? 13.547 5.177 -19.800 1.00 54.56 123 ALA A N 1
ATOM 941 C CA . ALA A 1 123 ? 12.408 5.896 -19.248 1.00 54.56 123 ALA A CA 1
ATOM 942 C C . ALA A 1 123 ? 12.597 5.951 -17.727 1.00 54.56 123 ALA A C 1
ATOM 944 O O . ALA A 1 123 ? 12.404 4.957 -17.033 1.00 54.56 123 ALA A O 1
ATOM 945 N N . SER A 1 124 ? 13.058 7.095 -17.218 1.00 57.16 124 SER A N 1
ATOM 946 C CA . SER A 1 124 ? 13.053 7.379 -15.785 1.00 57.16 124 SER A CA 1
ATOM 947 C C . SER A 1 124 ? 11.672 7.910 -15.406 1.00 57.16 124 SER A C 1
ATOM 949 O O . SER A 1 124 ? 11.364 9.071 -15.684 1.00 57.16 124 SER A O 1
ATOM 951 N N . THR A 1 125 ? 10.830 7.071 -14.806 1.00 61.84 125 THR A N 1
ATOM 952 C CA . THR A 1 125 ? 9.525 7.509 -14.290 1.00 61.84 125 THR A CA 1
ATOM 953 C C . THR A 1 125 ? 9.720 7.999 -12.863 1.00 61.84 125 THR A C 1
ATOM 955 O O . THR A 1 125 ? 10.090 7.207 -12.001 1.00 61.84 125 THR A O 1
ATOM 958 N N . LEU A 1 126 ? 9.502 9.292 -12.613 1.00 65.44 126 LEU A N 1
ATOM 959 C CA . LEU A 1 126 ? 9.491 9.860 -11.264 1.00 65.44 126 LEU A CA 1
ATOM 960 C C . LEU A 1 126 ? 8.049 10.147 -10.856 1.00 65.44 126 LEU A C 1
ATOM 962 O O . LEU A 1 126 ? 7.368 10.963 -11.478 1.00 65.44 126 LEU A O 1
ATOM 966 N N . THR A 1 127 ? 7.601 9.503 -9.790 1.00 69.81 127 THR A N 1
ATOM 967 C CA . THR A 1 127 ? 6.290 9.709 -9.189 1.00 69.81 127 THR A CA 1
ATOM 968 C C . THR A 1 127 ? 6.474 10.262 -7.793 1.00 69.81 127 THR A C 1
ATOM 970 O O . THR A 1 127 ? 7.205 9.693 -6.990 1.00 69.81 127 THR A O 1
ATOM 973 N N . ALA A 1 128 ? 5.802 11.367 -7.501 1.00 70.06 128 ALA A N 1
ATOM 974 C CA . ALA A 1 128 ? 5.835 11.991 -6.187 1.00 70.06 128 ALA A CA 1
ATOM 975 C C . ALA A 1 128 ? 4.415 12.138 -5.630 1.00 70.06 128 ALA A C 1
ATOM 977 O O . ALA A 1 128 ? 3.947 13.273 -5.511 1.00 70.06 128 ALA A O 1
ATOM 978 N N . PRO A 1 129 ? 3.659 11.044 -5.399 1.00 72.00 129 PRO A N 1
ATOM 979 C CA . PRO A 1 129 ? 2.360 11.193 -4.783 1.00 72.00 129 PRO A CA 1
ATOM 980 C C . PRO A 1 129 ? 2.491 11.791 -3.381 1.00 72.00 129 PRO A C 1
ATOM 982 O O . PRO A 1 129 ? 3.270 11.331 -2.544 1.00 72.00 129 PRO A O 1
ATOM 985 N N . THR A 1 130 ? 1.742 12.865 -3.161 1.00 72.38 130 THR A N 1
ATOM 986 C CA . THR A 1 130 ? 1.657 13.559 -1.882 1.00 72.38 130 THR A CA 1
ATOM 987 C C . THR A 1 130 ? 0.222 13.581 -1.409 1.00 72.38 130 THR A C 1
ATOM 989 O O . THR A 1 130 ? -0.698 13.633 -2.224 1.00 72.38 130 THR A O 1
ATOM 992 N N . CYS A 1 131 ? 0.018 13.560 -0.099 1.00 73.31 131 CYS A N 1
ATOM 993 C CA . CYS A 1 131 ? -1.287 13.740 0.503 1.00 73.31 131 CYS A CA 1
ATOM 994 C C . CYS A 1 131 ? -1.268 14.770 1.625 1.00 73.31 131 CYS A C 1
ATOM 996 O O . CYS A 1 131 ? -0.283 14.887 2.351 1.00 73.31 131 CYS A O 1
ATOM 998 N N . GLY A 1 132 ? -2.397 15.455 1.799 1.00 73.06 132 GLY A N 1
ATOM 999 C CA . GLY A 1 132 ? -2.694 16.300 2.950 1.00 73.06 132 GLY A CA 1
ATOM 1000 C C . GLY A 1 132 ? -4.092 16.015 3.491 1.00 73.06 132 GLY A C 1
ATOM 1001 O O . GLY A 1 132 ? -5.027 15.795 2.715 1.00 73.06 132 GLY A O 1
ATOM 1002 N N . GLU A 1 133 ? -4.240 16.011 4.813 1.00 71.06 133 GLU A N 1
ATOM 1003 C CA . GLU A 1 133 ? -5.545 15.869 5.457 1.00 71.06 133 GLU A CA 1
ATOM 1004 C C . GLU A 1 133 ? -6.232 17.225 5.634 1.00 71.06 133 GLU A C 1
ATOM 1006 O O . GLU A 1 133 ? -5.660 18.176 6.168 1.00 71.06 133 GLU A O 1
ATOM 1011 N N . PHE A 1 134 ? -7.500 17.302 5.232 1.00 71.00 134 PHE A N 1
ATOM 1012 C CA . PHE A 1 134 ? -8.371 18.436 5.501 1.00 71.00 134 PHE A CA 1
ATOM 1013 C C . PHE A 1 134 ? -9.779 17.945 5.853 1.00 71.00 134 PHE A C 1
ATOM 1015 O O . PHE A 1 134 ? -10.424 17.284 5.046 1.00 71.00 134 PHE A O 1
ATOM 1022 N N . TRP A 1 135 ? -10.281 18.263 7.052 1.00 65.31 135 TRP A N 1
ATOM 1023 C CA . TRP A 1 135 ? -11.648 17.917 7.493 1.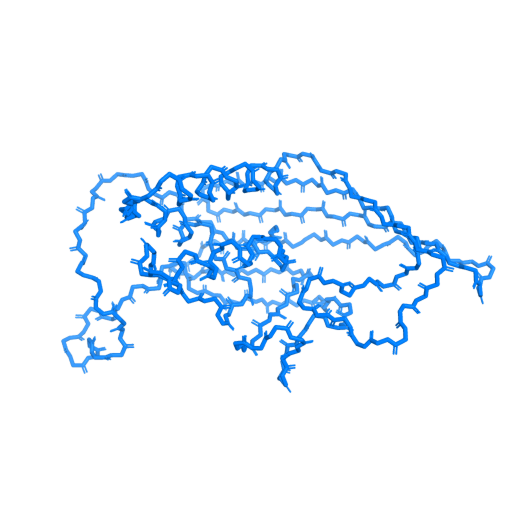00 65.31 135 TRP A CA 1
ATOM 1024 C C . TRP A 1 135 ? -12.044 16.442 7.272 1.00 65.31 135 TRP A C 1
ATOM 1026 O O . TRP A 1 135 ? -13.069 16.159 6.648 1.00 65.31 135 TRP A O 1
ATOM 1036 N N . ASN A 1 136 ? -11.253 15.492 7.791 1.00 68.50 136 ASN A N 1
ATOM 1037 C CA . ASN A 1 136 ? -11.479 14.045 7.621 1.00 68.50 136 ASN A CA 1
ATOM 1038 C C . ASN A 1 136 ? -11.460 13.594 6.141 1.00 68.50 136 ASN A C 1
ATOM 1040 O O . ASN A 1 136 ? -12.020 12.556 5.780 1.00 68.50 136 ASN A O 1
ATOM 1044 N N . GLN A 1 137 ? -10.835 14.382 5.264 1.00 70.94 137 GLN A N 1
ATOM 1045 C CA . GLN A 1 137 ? -10.623 14.060 3.859 1.00 70.94 137 GLN A CA 1
ATOM 1046 C C . GLN A 1 137 ? -9.127 14.097 3.563 1.00 70.94 137 GLN A C 1
ATOM 1048 O O . GLN A 1 137 ? -8.467 15.115 3.743 1.00 70.94 137 GLN A O 1
ATOM 1053 N N . TRP A 1 138 ? -8.604 12.996 3.054 1.00 72.94 138 TRP A N 1
ATOM 1054 C CA . TRP A 1 138 ? -7.315 12.949 2.393 1.00 72.94 138 TRP A CA 1
ATOM 1055 C C . TRP A 1 138 ? -7.457 13.472 0.982 1.00 72.94 138 TRP A C 1
ATOM 1057 O O . TRP A 1 138 ? -8.168 12.885 0.165 1.00 72.94 138 TRP A O 1
ATOM 1067 N N . LEU A 1 139 ? -6.753 14.557 0.692 1.00 80.31 139 LEU A N 1
ATOM 1068 C CA . LEU A 1 139 ? -6.481 14.971 -0.670 1.00 80.31 139 LEU A CA 1
ATOM 1069 C C . LEU A 1 139 ? -5.102 14.453 -1.045 1.00 80.31 139 LEU A C 1
ATOM 1071 O O . LEU A 1 139 ? -4.135 14.734 -0.348 1.00 80.31 139 LEU A O 1
ATOM 1075 N N . SER A 1 140 ? -5.018 13.727 -2.149 1.00 77.88 140 SER A N 1
ATOM 1076 C CA . SER A 1 140 ? -3.774 13.213 -2.704 1.00 77.88 140 SER A CA 1
ATOM 1077 C C . SER A 1 140 ? -3.561 13.731 -4.119 1.00 77.88 140 SER A C 1
ATOM 1079 O O . SER A 1 140 ? -4.523 13.934 -4.867 1.00 77.88 140 SER A O 1
ATOM 1081 N N . PHE A 1 141 ? -2.309 13.962 -4.486 1.00 79.25 141 PHE A N 1
ATOM 1082 C CA . PHE A 1 141 ? -1.907 14.396 -5.813 1.00 79.25 141 PHE A CA 1
ATOM 1083 C C . PHE A 1 141 ? -0.687 13.612 -6.269 1.00 79.25 141 PHE A C 1
ATOM 1085 O O . PHE A 1 141 ? 0.321 13.591 -5.574 1.00 79.25 141 PHE A O 1
ATOM 1092 N N . GLY A 1 142 ? -0.764 12.999 -7.447 1.00 78.69 142 GLY A N 1
ATOM 1093 C CA . GLY A 1 142 ? 0.348 12.280 -8.058 1.00 78.69 142 GLY A CA 1
ATOM 1094 C C . GLY A 1 142 ? -0.115 11.073 -8.858 1.00 78.69 142 GLY A C 1
ATOM 1095 O O . GLY A 1 142 ? -1.256 11.017 -9.313 1.00 78.69 142 GLY A O 1
ATOM 1096 N N . GLN A 1 143 ? 0.791 10.119 -9.050 1.00 80.12 143 GLN A N 1
ATOM 1097 C CA . GLN A 1 143 ? 0.522 8.869 -9.758 1.00 80.12 143 GLN A CA 1
ATOM 1098 C C . GLN A 1 143 ? 0.242 7.763 -8.740 1.00 80.12 143 GLN A C 1
ATOM 1100 O O . GLN A 1 143 ? 1.148 7.040 -8.342 1.00 80.12 143 GLN A O 1
ATOM 1105 N N . VAL A 1 144 ? -1.010 7.666 -8.289 1.00 79.25 144 VAL A N 1
ATOM 1106 C CA . VAL A 1 144 ? -1.442 6.648 -7.318 1.00 79.25 144 VAL A CA 1
ATOM 1107 C C . VAL A 1 144 ? -2.261 5.579 -8.046 1.00 79.25 144 VAL A C 1
ATOM 1109 O O . VAL A 1 144 ? -3.316 5.912 -8.599 1.00 79.25 144 VAL A O 1
ATOM 1112 N N . PRO A 1 145 ? -1.819 4.308 -8.078 1.00 77.25 145 PRO A N 1
ATOM 1113 C CA . PRO A 1 145 ? -2.611 3.235 -8.664 1.00 77.25 145 PRO A CA 1
ATOM 1114 C C . PRO A 1 145 ? -3.871 2.985 -7.827 1.00 77.25 145 PRO A C 1
ATOM 1116 O O . PRO A 1 145 ? -3.874 3.120 -6.603 1.00 77.25 145 PRO A O 1
ATOM 1119 N N . GLN A 1 146 ? -4.966 2.626 -8.495 1.00 78.12 146 GLN A N 1
ATOM 1120 C CA . GLN A 1 146 ? -6.258 2.383 -7.855 1.00 78.12 146 GLN A CA 1
ATOM 1121 C C . GLN A 1 146 ? -6.798 1.019 -8.258 1.00 78.12 146 GLN A C 1
ATOM 1123 O O . GLN A 1 146 ? -6.618 0.581 -9.392 1.00 78.12 146 GLN A O 1
ATOM 1128 N N . TRP A 1 147 ? -7.513 0.378 -7.336 1.00 79.06 147 TRP A N 1
ATOM 1129 C CA . TRP A 1 147 ? -8.222 -0.863 -7.621 1.00 79.06 147 TRP A CA 1
ATOM 1130 C C . TRP A 1 147 ? -9.624 -0.827 -7.049 1.00 79.06 147 TRP A C 1
ATOM 1132 O O . TRP A 1 147 ? -9.802 -0.777 -5.829 1.00 79.06 147 TRP A O 1
ATOM 1142 N N . TRP A 1 148 ? -10.618 -0.861 -7.932 1.00 78.88 148 TRP A N 1
ATOM 1143 C CA . TRP A 1 148 ? -12.026 -0.828 -7.551 1.00 78.88 148 TRP A CA 1
ATOM 1144 C C . TRP A 1 148 ? -12.720 -2.129 -7.934 1.00 78.88 148 TRP A C 1
ATOM 1146 O O . TRP A 1 148 ? -13.132 -2.333 -9.075 1.00 78.88 148 TRP A O 1
ATOM 1156 N N . GLY A 1 149 ? -12.881 -3.008 -6.952 1.00 73.19 149 GLY A N 1
ATOM 1157 C CA . GLY A 1 149 ? -13.639 -4.240 -7.090 1.00 73.19 149 GLY A CA 1
ATOM 1158 C C . GLY A 1 149 ? -13.067 -5.389 -6.261 1.00 73.19 149 GLY A C 1
ATOM 1159 O O . GLY A 1 149 ? -11.891 -5.380 -5.895 1.00 73.19 149 GLY A O 1
ATOM 1160 N N . PRO A 1 150 ? -13.884 -6.418 -5.983 1.00 74.12 150 PRO A N 1
ATOM 1161 C CA . PRO A 1 150 ? -13.451 -7.585 -5.219 1.00 74.12 150 PRO A CA 1
ATOM 1162 C C . PRO A 1 150 ? -12.559 -8.541 -6.028 1.00 74.12 150 PRO A C 1
ATOM 1164 O O . PRO A 1 150 ? -11.926 -9.413 -5.442 1.00 74.12 150 PRO A O 1
ATOM 1167 N N . GLY A 1 151 ? -12.495 -8.391 -7.357 1.00 73.69 151 GLY A N 1
ATOM 1168 C CA . GLY A 1 151 ? -11.738 -9.281 -8.239 1.00 73.69 151 GLY A CA 1
ATOM 1169 C C . GLY A 1 151 ? -10.248 -9.334 -7.893 1.00 73.69 151 GLY A C 1
ATOM 1170 O O . GLY A 1 151 ? -9.674 -8.332 -7.461 1.00 73.69 151 GLY A O 1
ATOM 1171 N N . TYR A 1 152 ? -9.634 -10.505 -8.068 1.00 72.19 152 TYR A N 1
ATOM 1172 C CA . TYR A 1 152 ? -8.191 -10.729 -7.888 1.00 72.19 152 TYR A CA 1
ATOM 1173 C C . TYR A 1 152 ? -7.415 -10.573 -9.203 1.00 72.19 152 TYR A C 1
ATOM 1175 O O . TYR A 1 152 ? -6.309 -10.037 -9.214 1.00 72.19 152 TYR A O 1
ATOM 1183 N N . GLU A 1 153 ? -8.021 -10.992 -10.315 1.00 68.06 153 GLU A N 1
ATOM 1184 C CA . GLU A 1 153 ? -7.407 -10.980 -11.651 1.00 68.06 153 GLU A CA 1
ATOM 1185 C C . GLU A 1 153 ? -7.533 -9.625 -12.351 1.00 68.06 153 GLU A C 1
ATOM 1187 O O . GLU A 1 153 ? -6.695 -9.249 -13.159 1.00 68.06 153 GLU A O 1
ATOM 1192 N N . GLY A 1 154 ? -8.575 -8.863 -12.028 1.00 64.69 154 GLY A N 1
ATOM 1193 C CA . GLY A 1 154 ? -8.856 -7.597 -12.682 1.00 64.69 154 GLY A CA 1
ATOM 1194 C C . GLY A 1 154 ? -10.000 -6.859 -12.011 1.00 64.69 154 GLY A C 1
ATOM 1195 O O . GLY A 1 154 ? -10.860 -7.451 -11.354 1.00 64.69 154 GLY A O 1
ATOM 1196 N N . SER A 1 155 ? -10.022 -5.548 -12.208 1.00 69.00 155 SER A N 1
ATOM 1197 C CA . SER A 1 155 ? -11.196 -4.726 -11.950 1.00 69.00 155 SER A CA 1
ATOM 1198 C C . SER A 1 155 ? -11.790 -4.312 -13.299 1.00 69.00 155 SER A C 1
ATOM 1200 O O . SER A 1 155 ? -11.066 -3.787 -14.145 1.00 69.00 155 SER A O 1
ATOM 1202 N N . LEU A 1 156 ? -13.105 -4.463 -13.469 1.00 70.38 156 LEU A N 1
ATOM 1203 C CA . LEU A 1 156 ? -13.809 -4.096 -14.706 1.00 70.38 156 LEU A CA 1
ATOM 1204 C C . LEU A 1 156 ? -13.935 -2.576 -14.922 1.00 70.38 156 LEU A C 1
ATOM 1206 O O . LEU A 1 156 ? -14.287 -2.153 -16.018 1.00 70.38 156 LEU A O 1
ATOM 1210 N N . ILE A 1 157 ? -13.684 -1.759 -13.892 1.00 65.25 157 ILE A N 1
ATOM 1211 C CA . ILE A 1 157 ? -13.879 -0.300 -13.942 1.00 65.25 157 ILE A CA 1
ATOM 1212 C C . ILE A 1 157 ? -12.541 0.444 -13.867 1.00 65.25 157 ILE A C 1
ATOM 1214 O O . ILE A 1 157 ? -12.254 1.285 -14.714 1.00 65.25 157 ILE A O 1
ATOM 1218 N N . ARG A 1 158 ? -11.717 0.159 -12.853 1.00 64.31 158 ARG A N 1
ATOM 1219 C CA . ARG A 1 158 ? -10.402 0.784 -12.652 1.00 64.31 158 ARG A CA 1
ATOM 1220 C C . ARG A 1 158 ? -9.431 -0.177 -11.964 1.00 64.31 158 ARG A C 1
ATOM 1222 O O . ARG A 1 158 ? -9.513 -0.382 -10.753 1.00 64.31 158 ARG A O 1
ATOM 1229 N N . GLY A 1 159 ? -8.585 -0.816 -12.769 1.00 67.88 159 GLY A N 1
ATOM 1230 C CA . GLY A 1 159 ? -7.580 -1.780 -12.321 1.00 67.88 159 GLY A CA 1
ATOM 1231 C C . GLY A 1 159 ? -6.152 -1.248 -12.426 1.00 67.88 159 GLY A C 1
ATOM 1232 O O . GLY A 1 159 ? -5.927 -0.092 -12.771 1.00 67.88 159 GLY A O 1
ATOM 1233 N N . ASP A 1 160 ? -5.200 -2.140 -12.172 1.00 70.69 160 ASP A N 1
ATOM 1234 C CA . ASP A 1 160 ? -3.762 -1.845 -12.078 1.00 70.69 160 ASP A CA 1
ATOM 1235 C C . ASP A 1 160 ? -2.969 -2.263 -13.329 1.00 70.69 160 ASP A C 1
ATOM 1237 O O . ASP A 1 160 ? -1.747 -2.346 -13.319 1.00 70.69 160 ASP A O 1
ATOM 1241 N N . ALA A 1 161 ? -3.671 -2.573 -14.422 1.00 67.00 161 ALA A N 1
ATOM 1242 C CA . ALA A 1 161 ? -3.064 -3.070 -15.658 1.00 67.00 161 ALA A CA 1
ATOM 1243 C C . ALA A 1 161 ? -2.440 -1.957 -16.528 1.00 67.00 161 ALA A C 1
ATOM 1245 O O . ALA A 1 161 ? -2.011 -2.205 -17.652 1.00 67.00 161 ALA A O 1
ATOM 1246 N N . MET A 1 162 ? -2.431 -0.713 -16.047 1.00 67.12 162 MET A N 1
ATOM 1247 C CA . MET A 1 162 ? -1.955 0.455 -16.783 1.00 67.12 162 MET A CA 1
ATOM 1248 C C . MET A 1 162 ? -1.078 1.326 -15.890 1.00 67.12 162 MET A C 1
ATOM 1250 O O . MET A 1 162 ? -1.259 1.352 -14.674 1.00 67.12 162 MET A O 1
ATOM 1254 N N . ARG A 1 163 ? -0.151 2.079 -16.498 1.00 74.44 163 ARG A N 1
ATOM 1255 C CA . ARG A 1 163 ? 0.678 3.036 -15.753 1.00 74.44 163 ARG A CA 1
ATOM 1256 C C . ARG A 1 163 ? -0.233 4.022 -14.999 1.00 74.44 163 ARG A C 1
ATOM 1258 O O . ARG A 1 163 ? -1.174 4.545 -15.608 1.00 74.44 163 ARG A O 1
ATOM 1265 N N . PRO A 1 164 ? 0.017 4.283 -13.705 1.00 73.88 164 PRO A N 1
ATOM 1266 C CA . PRO A 1 164 ? -0.805 5.197 -12.928 1.00 73.88 164 PRO A CA 1
ATOM 1267 C C . PRO A 1 164 ? -0.767 6.598 -13.545 1.00 73.88 164 PRO A C 1
ATOM 1269 O O . PRO A 1 164 ? 0.280 7.107 -13.941 1.00 73.88 164 PRO A O 1
ATOM 1272 N N . MET A 1 165 ? -1.937 7.223 -13.653 1.00 76.62 165 MET A N 1
ATOM 1273 C CA . MET A 1 165 ? -2.060 8.559 -14.230 1.00 76.62 165 MET A CA 1
ATOM 1274 C C . MET A 1 165 ? -1.834 9.623 -13.162 1.00 76.62 165 MET A C 1
ATOM 1276 O O . MET A 1 165 ? -2.274 9.469 -12.024 1.00 76.62 165 MET A O 1
ATOM 1280 N N . THR A 1 166 ? -1.193 10.730 -13.540 1.00 80.44 166 THR A N 1
ATOM 1281 C CA . THR A 1 166 ? -1.063 11.889 -12.653 1.00 80.44 166 THR A CA 1
ATOM 1282 C C . THR A 1 166 ? -2.433 12.533 -12.472 1.00 80.44 166 THR A C 1
ATOM 1284 O O . THR A 1 166 ? -3.041 12.984 -13.443 1.00 80.44 166 THR A O 1
ATOM 1287 N N . GLY A 1 167 ? -2.916 12.605 -11.236 1.00 82.25 167 GLY A N 1
ATOM 1288 C CA . GLY A 1 167 ? -4.204 13.218 -10.941 1.00 82.25 167 GLY A CA 1
ATOM 1289 C C . GLY A 1 167 ? -4.379 13.574 -9.474 1.00 82.25 167 GLY A C 1
ATOM 1290 O O . GLY A 1 167 ? -3.468 13.418 -8.663 1.00 82.25 167 GLY A O 1
ATOM 1291 N N . PHE A 1 168 ? -5.577 14.061 -9.158 1.00 79.19 168 PHE A N 1
ATOM 1292 C CA . PHE A 1 168 ? -6.028 14.279 -7.790 1.00 79.19 168 PHE A CA 1
ATOM 1293 C C . PHE A 1 168 ? -6.939 13.129 -7.368 1.00 79.19 168 PHE A C 1
ATOM 1295 O O . PHE A 1 168 ? -7.828 12.724 -8.120 1.00 79.19 168 PHE A O 1
ATOM 1302 N N . LEU A 1 169 ? -6.746 12.625 -6.156 1.00 78.44 169 LEU A N 1
ATOM 1303 C CA . LEU A 1 169 ? -7.583 11.593 -5.557 1.00 78.44 169 LEU A CA 1
ATOM 1304 C C . LEU A 1 169 ? -7.982 12.052 -4.160 1.00 78.44 169 LEU A C 1
ATOM 1306 O O . LEU A 1 169 ? -7.143 12.472 -3.371 1.00 78.44 169 LEU A O 1
ATOM 1310 N N . MET A 1 170 ? -9.279 11.987 -3.871 1.00 77.69 170 MET A N 1
ATOM 1311 C CA . MET A 1 170 ? -9.844 12.389 -2.588 1.00 77.69 170 MET A CA 1
ATOM 1312 C C . MET A 1 170 ? -10.488 11.177 -1.914 1.00 77.69 170 MET A C 1
ATOM 1314 O O . MET A 1 170 ? -11.272 10.464 -2.543 1.00 77.69 170 MET A O 1
ATOM 1318 N N . GLN A 1 171 ? -10.151 10.932 -0.652 1.00 71.50 171 GLN A N 1
ATOM 1319 C CA . GLN A 1 171 ? -10.653 9.811 0.147 1.00 71.50 171 GLN A CA 1
ATOM 1320 C C . GLN A 1 171 ? -10.967 10.269 1.570 1.00 71.50 171 GLN A C 1
ATOM 1322 O O . GL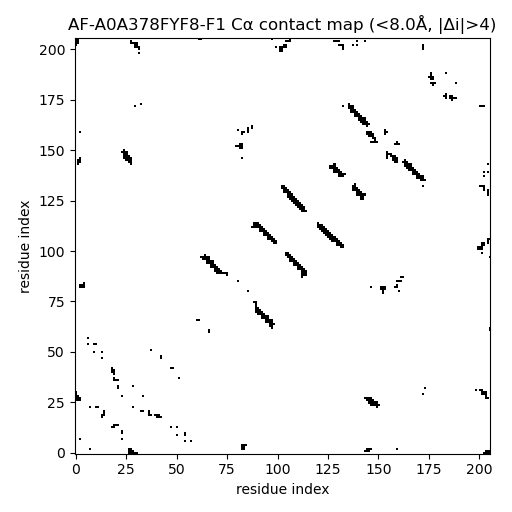N A 1 171 ? -10.370 11.216 2.059 1.00 71.50 171 GLN A O 1
ATOM 1327 N N . ARG A 1 172 ? -11.876 9.582 2.265 1.00 67.88 172 ARG A N 1
ATOM 1328 C CA . ARG A 1 172 ? -12.153 9.866 3.680 1.00 67.88 172 ARG A CA 1
ATOM 1329 C C . ARG A 1 172 ? -11.048 9.275 4.567 1.00 67.88 172 ARG A C 1
ATOM 1331 O O . ARG A 1 172 ? -10.639 8.141 4.319 1.00 67.88 172 ARG A O 1
ATOM 1338 N N . ALA A 1 173 ? -10.597 10.004 5.591 1.00 64.44 173 ALA A N 1
ATOM 1339 C CA . ALA A 1 173 ? -9.580 9.523 6.534 1.00 64.44 173 ALA A CA 1
ATOM 1340 C C . ALA A 1 173 ? -10.113 8.410 7.439 1.00 64.44 173 ALA A C 1
ATOM 1342 O O . ALA A 1 173 ? -9.515 7.338 7.525 1.00 64.44 173 ALA A O 1
ATOM 1343 N N . GLU A 1 174 ? -11.285 8.624 8.031 1.00 63.00 174 GLU A N 1
ATOM 1344 C CA . GLU A 1 174 ? -11.983 7.620 8.823 1.00 63.00 174 GLU A CA 1
ATOM 1345 C C . GLU A 1 174 ? -13.275 7.170 8.154 1.00 63.00 174 GLU A C 1
ATOM 1347 O O . GLU A 1 174 ? -14.215 7.948 7.977 1.00 63.00 174 GLU A O 1
ATOM 1352 N N . GLN A 1 175 ? -13.383 5.875 7.860 1.00 61.16 175 GLN A N 1
ATOM 1353 C CA . GLN A 1 175 ? -14.605 5.269 7.325 1.00 61.16 175 GLN A CA 1
ATOM 1354 C C . GLN A 1 175 ? -15.631 4.965 8.433 1.00 61.16 175 GLN A C 1
ATOM 1356 O O . GLN A 1 175 ? -16.234 3.896 8.474 1.00 61.16 175 GLN A O 1
ATOM 1361 N N . ALA A 1 176 ? -15.834 5.909 9.355 1.00 62.69 176 ALA A N 1
ATOM 1362 C CA . ALA A 1 176 ? -16.840 5.786 10.403 1.00 62.69 176 ALA A CA 1
ATOM 1363 C C . ALA A 1 176 ? -18.264 5.908 9.833 1.00 62.69 176 ALA A C 1
ATOM 1365 O O . ALA A 1 176 ? -18.514 6.627 8.853 1.00 62.69 176 ALA A O 1
ATOM 1366 N N . ALA A 1 177 ? -19.207 5.208 10.470 1.00 60.81 177 ALA A N 1
ATOM 1367 C CA . ALA A 1 177 ? -20.623 5.324 10.154 1.00 60.81 177 ALA A CA 1
ATOM 1368 C C . ALA A 1 177 ? -21.103 6.775 10.371 1.00 60.81 177 ALA A C 1
ATOM 1370 O O . ALA A 1 177 ? -20.629 7.444 11.290 1.00 60.81 177 ALA A O 1
ATOM 1371 N N . PRO A 1 178 ? -22.051 7.278 9.561 1.00 68.75 178 PRO A N 1
ATOM 1372 C CA . PRO A 1 178 ? -22.616 8.607 9.770 1.00 68.75 178 PRO A CA 1
ATOM 1373 C C . PRO A 1 178 ? -23.236 8.735 11.171 1.00 68.75 178 PRO A C 1
ATOM 1375 O O . PRO A 1 178 ? -24.021 7.882 11.586 1.00 68.75 178 PRO A O 1
ATOM 1378 N N . GLU A 1 179 ? -22.940 9.822 11.890 1.00 67.25 179 GLU A N 1
ATOM 1379 C CA . GLU A 1 179 ? -23.476 10.053 13.245 1.00 67.25 179 GLU A CA 1
ATOM 1380 C C . GLU A 1 179 ? -25.004 10.250 13.254 1.00 67.25 179 GLU A C 1
ATOM 1382 O O . GLU A 1 179 ? -25.694 9.942 14.238 1.00 67.25 179 GLU A O 1
ATOM 1387 N N . THR A 1 180 ? -25.542 10.731 12.129 1.00 78.31 180 THR A N 1
ATOM 1388 C CA . THR A 1 180 ? -26.951 11.054 11.915 1.00 78.31 180 THR A CA 1
ATOM 1389 C C . THR A 1 180 ? -27.838 9.820 12.070 1.00 78.31 180 THR A C 1
ATOM 1391 O O . THR A 1 180 ? -27.710 8.855 11.322 1.00 78.31 180 THR A O 1
ATOM 1394 N N . TRP A 1 181 ? -28.783 9.868 13.015 1.00 73.44 181 TRP A N 1
ATOM 1395 C CA . TRP A 1 181 ? -29.590 8.719 13.451 1.00 73.44 181 TRP A CA 1
ATOM 1396 C C . TRP A 1 181 ? -30.297 7.954 12.319 1.00 73.44 181 TRP A C 1
ATOM 1398 O O . TRP A 1 181 ? -30.371 6.730 12.377 1.00 73.44 181 TRP A O 1
ATOM 1408 N N . TRP A 1 182 ? -30.750 8.642 11.269 1.00 79.88 182 TRP A N 1
ATOM 1409 C CA . TRP A 1 182 ? -31.441 8.043 10.122 1.00 79.88 182 TRP A CA 1
ATOM 1410 C C . TRP A 1 182 ? -30.510 7.572 8.988 1.00 79.88 182 TRP A C 1
ATOM 1412 O O . TRP A 1 182 ? -30.991 6.953 8.047 1.00 79.88 182 TRP A O 1
ATOM 1422 N N . LEU A 1 183 ? -29.194 7.821 9.069 1.00 75.62 183 LEU A N 1
ATOM 1423 C CA . LEU A 1 183 ? -28.164 7.338 8.123 1.00 75.62 183 LEU A CA 1
ATOM 1424 C C . LEU A 1 183 ? -27.264 6.248 8.718 1.00 75.62 183 LEU A C 1
ATOM 1426 O O . LEU A 1 183 ? -26.380 5.733 8.034 1.00 75.62 183 LEU A O 1
ATOM 1430 N N . ARG A 1 184 ? -27.489 5.862 9.979 1.00 71.38 184 ARG A N 1
ATOM 1431 C CA . ARG A 1 184 ? -26.674 4.848 10.671 1.00 71.38 184 ARG A CA 1
ATOM 1432 C C . ARG A 1 184 ? -26.695 3.479 9.992 1.00 71.38 184 ARG A C 1
ATOM 1434 O O . ARG A 1 184 ? -25.756 2.717 10.164 1.00 71.38 184 ARG A O 1
ATOM 1441 N N . TRP A 1 185 ? -27.731 3.188 9.206 1.00 74.94 185 TRP A N 1
ATOM 1442 C CA . TRP A 1 185 ? -27.865 1.941 8.447 1.00 74.94 185 TRP A CA 1
ATOM 1443 C C . TRP A 1 185 ? -26.902 1.833 7.252 1.00 74.94 185 TRP A C 1
ATOM 1445 O O . TRP A 1 185 ? -26.715 0.737 6.737 1.00 74.94 185 TRP A O 1
ATOM 1455 N N . VAL A 1 186 ? -26.289 2.940 6.807 1.00 73.81 186 VAL A N 1
ATOM 1456 C CA . VAL A 1 186 ? -25.363 2.961 5.656 1.00 73.81 186 VAL A CA 1
ATOM 1457 C C . VAL A 1 186 ? -23.960 2.464 6.035 1.00 73.81 186 VAL A C 1
ATOM 1459 O O . VAL A 1 186 ? -23.212 2.005 5.177 1.00 73.81 186 VAL A O 1
ATOM 1462 N N . GLY A 1 187 ? -23.582 2.549 7.314 1.00 55.44 187 GLY A N 1
ATOM 1463 C CA . GLY A 1 187 ? -22.286 2.077 7.802 1.00 55.44 187 GLY A CA 1
ATOM 1464 C C . GLY A 1 187 ? -22.364 0.669 8.391 1.00 55.44 187 GLY A C 1
ATOM 1465 O O . GLY A 1 187 ? -23.346 0.316 9.040 1.00 55.44 187 GLY A O 1
ATOM 1466 N N . HIS A 1 188 ? -21.295 -0.119 8.243 1.00 50.00 188 HIS A N 1
ATOM 1467 C CA . HIS A 1 188 ? -21.097 -1.295 9.090 1.00 50.00 188 HIS A CA 1
ATOM 1468 C C . HIS A 1 188 ? -20.966 -0.799 10.538 1.00 50.00 188 HIS A C 1
ATOM 1470 O O . HIS A 1 188 ? -20.011 -0.102 10.880 1.00 50.00 188 HIS A O 1
ATOM 1476 N N . ALA A 1 189 ? -21.957 -1.093 11.381 1.00 38.47 189 ALA A N 1
ATOM 1477 C CA . ALA A 1 189 ? -21.966 -0.667 12.772 1.00 38.47 189 ALA A CA 1
ATOM 1478 C C . ALA A 1 189 ? -20.845 -1.377 13.550 1.00 38.47 189 ALA A C 1
ATOM 1480 O O . ALA A 1 189 ? -21.031 -2.472 14.073 1.00 38.47 189 ALA A O 1
ATOM 1481 N N . VAL A 1 190 ? -19.677 -0.744 13.648 1.00 38.47 190 VAL A N 1
ATOM 1482 C CA . VAL A 1 190 ? -18.733 -1.002 14.736 1.00 38.47 190 VAL A CA 1
ATOM 1483 C C . VAL A 1 190 ? -18.955 0.117 15.754 1.00 38.47 190 VAL A C 1
ATOM 1485 O O . VAL A 1 190 ? -18.721 1.274 15.408 1.00 38.47 190 VAL A O 1
ATOM 1488 N N . PRO A 1 191 ? -19.442 -0.173 16.974 1.00 36.44 191 PRO A N 1
ATOM 1489 C CA . PRO A 1 191 ? -19.639 0.849 17.992 1.00 36.44 191 PRO A CA 1
ATOM 1490 C C . PRO A 1 191 ? -18.329 1.592 18.267 1.00 36.44 191 PRO A C 1
ATOM 1492 O O . PRO A 1 191 ? -17.297 0.976 18.549 1.00 36.44 191 PRO A O 1
ATOM 1495 N N . ASP A 1 192 ? -18.391 2.915 18.151 1.00 38.56 192 ASP A N 1
ATOM 1496 C CA . ASP A 1 192 ? -17.330 3.839 18.519 1.00 38.56 192 ASP A CA 1
ATOM 1497 C C . ASP A 1 192 ? -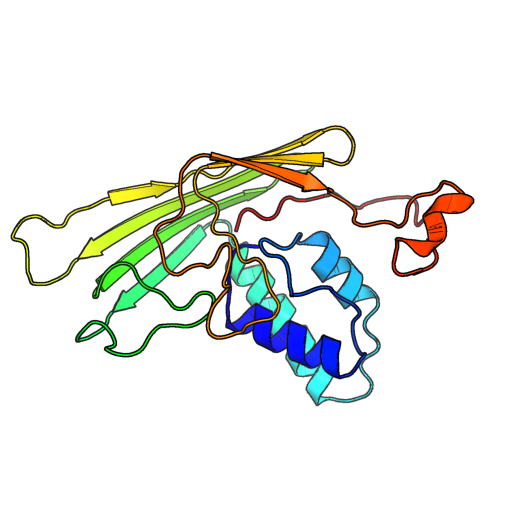17.160 3.824 20.046 1.00 38.56 192 ASP A C 1
ATOM 1499 O O . ASP A 1 192 ? -18.014 4.299 20.795 1.00 38.56 192 ASP A O 1
ATOM 1503 N N . LEU A 1 193 ? -16.065 3.226 20.516 1.00 37.38 193 LEU A N 1
ATOM 1504 C CA . LEU A 1 193 ? -15.519 3.523 21.833 1.00 37.38 193 LEU A CA 1
ATOM 1505 C C . LEU A 1 193 ? -14.363 4.488 21.608 1.00 37.38 193 LEU A C 1
ATOM 1507 O O . LEU A 1 193 ? -13.217 4.073 21.437 1.00 37.38 193 LEU A O 1
ATOM 1511 N N . ARG A 1 194 ? -14.712 5.773 21.596 1.00 34.16 194 ARG A N 1
ATOM 1512 C CA . ARG A 1 194 ? -13.818 6.927 21.634 1.00 34.16 194 ARG A CA 1
ATOM 1513 C C . ARG A 1 194 ? -12.678 6.671 22.628 1.00 34.16 194 ARG A C 1
ATOM 1515 O O . ARG A 1 194 ? -12.887 6.758 23.838 1.00 34.16 194 ARG A O 1
ATOM 1522 N N . GLN A 1 195 ? -11.480 6.353 22.140 1.00 32.78 195 GLN A N 1
ATOM 1523 C CA . GLN A 1 195 ? -10.263 6.519 22.933 1.00 32.78 195 GLN A CA 1
ATOM 1524 C C . GLN A 1 195 ? -9.769 7.950 22.698 1.00 32.78 195 GLN A C 1
ATOM 1526 O O . GLN A 1 195 ? -9.507 8.310 21.550 1.00 32.78 195 GLN A O 1
ATOM 1531 N N . PRO A 1 196 ? -9.700 8.797 23.738 1.00 37.28 196 PRO A N 1
ATOM 1532 C CA . PRO A 1 196 ? -9.024 10.074 23.631 1.00 37.28 196 PRO A CA 1
ATOM 1533 C C . PRO A 1 196 ? -7.514 9.804 23.605 1.00 37.28 196 PRO A C 1
ATOM 1535 O O . PRO A 1 196 ? -7.023 9.005 24.398 1.00 37.28 196 PRO A O 1
ATOM 1538 N N . ASN A 1 197 ? -6.815 10.520 22.728 1.00 34.69 197 ASN A N 1
ATOM 1539 C CA . ASN A 1 197 ? -5.371 10.526 22.476 1.00 34.69 197 ASN A CA 1
ATOM 1540 C C . ASN A 1 197 ? -4.800 9.497 21.485 1.00 34.69 197 ASN A C 1
ATOM 1542 O O . ASN A 1 197 ? -4.870 8.288 21.673 1.00 34.69 197 ASN A O 1
ATOM 1546 N N . GLU A 1 198 ? -4.112 10.081 20.496 1.00 35.12 198 GLU A N 1
ATOM 1547 C CA . GLU A 1 198 ? -3.093 9.501 19.613 1.00 35.12 198 GLU A CA 1
ATOM 1548 C C . GLU A 1 198 ? -3.581 8.581 18.488 1.00 35.12 198 GLU A C 1
ATOM 1550 O O . GLU A 1 198 ? -3.284 7.387 18.427 1.00 35.12 198 GLU A O 1
ATOM 1555 N N . SER A 1 199 ? -4.228 9.173 17.487 1.00 35.62 199 SER A N 1
ATOM 1556 C CA . SER A 1 199 ? -4.240 8.586 16.147 1.00 35.62 199 SER A CA 1
ATOM 1557 C C . SER A 1 199 ? -3.985 9.658 15.102 1.00 35.62 199 SER A C 1
ATOM 1559 O O . SER A 1 199 ? -4.907 10.282 14.597 1.00 35.62 199 SER A O 1
ATOM 1561 N N . VAL A 1 200 ? -2.702 9.837 14.794 1.00 44.31 200 VAL A N 1
ATOM 1562 C CA . VAL A 1 200 ? -2.218 10.432 13.548 1.00 44.31 200 VAL A CA 1
ATOM 1563 C C . VAL A 1 200 ? -2.888 9.697 12.382 1.00 44.31 200 VAL A C 1
ATOM 1565 O O . VAL A 1 200 ? -2.642 8.501 12.195 1.00 44.31 200 VAL A O 1
ATOM 1568 N N . HIS A 1 201 ? -3.768 10.369 11.646 1.00 49.81 201 HIS A N 1
ATOM 1569 C CA . HIS A 1 201 ? -4.403 9.815 10.454 1.00 49.81 201 HIS A CA 1
ATOM 1570 C C . HIS A 1 201 ? -3.378 9.848 9.303 1.00 49.81 201 HIS A C 1
ATOM 1572 O O . HIS A 1 201 ? -2.627 10.813 9.188 1.00 49.81 201 HIS A O 1
ATOM 1578 N N . ARG A 1 202 ? -3.310 8.830 8.430 1.00 54.56 202 ARG A N 1
ATOM 1579 C CA . ARG A 1 202 ? -2.400 8.832 7.269 1.00 54.56 202 ARG A CA 1
ATOM 1580 C C . ARG A 1 202 ? -3.083 8.418 5.976 1.00 54.56 202 ARG A C 1
ATOM 1582 O O . ARG A 1 202 ? -4.000 7.594 5.932 1.00 54.56 202 ARG A O 1
ATOM 1589 N N . CYS A 1 203 ? -2.579 9.000 4.896 1.00 54.94 203 CYS A N 1
ATOM 1590 C CA . CYS A 1 203 ? -2.991 8.690 3.541 1.00 54.94 203 CYS A CA 1
ATOM 1591 C C . CYS A 1 203 ? -2.435 7.345 3.065 1.00 54.94 203 CYS A C 1
ATOM 1593 O O . CYS A 1 203 ? -1.561 6.722 3.666 1.00 54.94 203 CYS A O 1
ATOM 1595 N N . ALA A 1 204 ? -2.967 6.884 1.941 1.00 57.44 204 ALA A N 1
ATOM 1596 C CA . ALA A 1 204 ? -2.597 5.638 1.313 1.00 57.44 204 ALA A CA 1
ATOM 1597 C C . ALA A 1 204 ? -1.666 5.891 0.109 1.00 57.44 204 ALA A C 1
ATOM 1599 O O . ALA A 1 204 ? -2.061 5.655 -1.026 1.00 57.44 204 ALA A O 1
ATOM 1600 N N . THR A 1 205 ? -0.442 6.358 0.369 1.00 51.81 205 THR A N 1
ATOM 1601 C CA . THR A 1 205 ? 0.487 6.852 -0.675 1.00 51.81 205 THR A CA 1
ATOM 1602 C C . THR A 1 205 ? 1.558 5.839 -1.108 1.00 51.81 205 THR A C 1
ATOM 1604 O O . THR A 1 205 ? 2.164 6.029 -2.159 1.00 51.81 205 THR A O 1
ATOM 1607 N N . TYR A 1 206 ? 1.759 4.764 -0.326 1.00 49.56 206 TYR A N 1
ATOM 1608 C CA . TYR A 1 206 ? 2.884 3.805 -0.443 1.00 49.56 206 TYR A CA 1
ATOM 1609 C C . TYR A 1 206 ? 2.543 2.390 -0.829 1.00 49.56 206 TYR A C 1
ATOM 1611 O O . TYR A 1 206 ? 1.552 1.892 -0.265 1.00 49.56 206 TYR A O 1
#

pLDDT: mean 72.99, std 13.48, range [32.78, 89.0]

Radius of gyration: 18.36 Å; Cα contacts (8 Å, |Δi|>4): 368; chains: 1; bounding box: 49×38×52 Å

Organism: Klebsiella pneumoniae (NCBI:txid573)

Foldseek 3Di:
DAWDLLLLVLVVVCCVVVQFPDDSQKPPDWPVNVVVRLVSGDDPDPVNVVSSVVNVVVVCQVQPQKHKDWAAAPDDDPDQAWTPGADPANTKIKIWGWDDDLFKTWIWMWMAHDYPDDPDRRPTDIWIWMWGDDPQKIKIWTQGAIGHGPDGRAHPPGGDNDGGDTDIDMDGQDQDFDPDPVRNVVGPDDDDPDDPDDDRGDDSRD

Solvent-accessible surface area (backbone atoms only — not comparable to full-atom values): 11793 Å² total; per-residue (Å²): 38,41,70,46,47,67,60,50,50,54,50,47,58,36,32,79,70,65,37,29,78,73,84,80,34,52,41,45,38,43,52,53,61,51,53,53,27,59,71,66,40,63,72,87,47,74,71,48,50,54,48,53,51,50,47,54,53,50,53,52,59,66,58,31,54,65,38,79,47,75,48,77,50,97,61,78,74,93,60,91,54,36,57,57,58,54,69,101,49,36,26,34,42,34,42,33,38,41,50,72,59,62,53,36,33,39,25,40,36,42,32,44,37,40,58,96,88,52,103,75,52,76,56,71,49,74,36,58,23,33,30,40,63,52,94,64,27,29,44,32,40,28,45,65,54,40,35,49,41,80,56,61,64,56,32,97,82,41,43,55,84,56,85,52,59,77,44,77,49,78,45,66,66,66,91,67,50,51,86,50,82,93,45,40,84,79,27,81,86,69,86,84,76,82,72,85,82,89,75,71,57,53,62,39,64,75

Nearest PDB structures (foldseek):
  2ynk-assembly1_A  TM=9.495E-01  e=3.335E-25  Escherichia coli
  5prn-assembly1_A  TM=4.011E-01  e=3.042E+00  Pseudogemmobacter blasticus
  2prn-assembly1_A  TM=3.919E-01  e=3.218E+00  Pseudogemmobacter blasticus
  3prn-assembly1_A  TM=3.918E-01  e=3.218E+00  Pseudogemmobacter blasticus

InterPro domains:
  IPR026950 Capsule assembly protein Wzi [PF14052] (72-188)
  IPR038636 Capsule assembly protein Wzi superfamily [G3DSA:2.40.160.130] (1-193)

Secondary structure (DSSP, 8-state):
----HHHHHHHHHHHHTTS-----SEES--HHHHHHHHHT----SHHHHHHHHHHHHHHHHHT-SEEEEEEE-SS--SSPP-TTT--SSSEEEEEEEEEE-SSEEEEEEEEEEE-TT-TT---EEEE--EEEEETTEEEEEEE---EESS-SS--SSS-SSSPPPEEEEEEES--PPPSSTTTGGGS---------S---------